Protein AF-A0A8T2ICC5-F1 (afdb_monomer)

Nearest PDB structures (foldseek):
  4bkw-assembly1_A  TM=9.676E-01  e=6.292E-26  Homo sapiens
  5j7k-assembly1_A  TM=2.942E-01  e=1.213E+00  synthetic construct
  3ga8-assembly1_A  TM=2.593E-01  e=1.864E+00  Escherichia coli K-12
  8yka-assembly1_2  TM=2.253E-01  e=2.240E+00  Homo sapiens
  3wpa-assembly1_A  TM=2.318E-01  e=5.979E+00  Acinetobacter sp. Tol 5

Radius of gyration: 25.43 Å; Cα contacts (8 Å, |Δi|>4): 322; chains: 1; bounding box: 67×32×71 Å

Solvent-accessible surface area (backbone atoms only — not comparable to full-atom values): 13786 Å² total; per-residue (Å²): 110,69,72,58,59,76,72,38,58,92,56,38,51,70,47,78,49,69,88,53,85,88,35,54,23,35,44,36,64,44,73,46,99,87,71,50,76,43,64,47,71,53,55,85,75,81,60,88,82,85,38,70,32,45,49,28,43,35,42,32,26,77,40,54,78,89,70,54,43,55,20,45,77,45,80,53,57,26,22,41,38,35,34,26,28,51,70,55,39,52,52,48,54,49,28,56,76,69,76,43,64,45,80,45,62,29,43,52,73,87,59,91,62,90,69,48,73,49,79,48,71,86,71,81,79,86,57,90,42,52,74,93,38,58,41,70,76,77,61,48,74,36,53,52,45,53,67,51,78,39,88,84,43,71,72,48,78,30,84,94,37,76,50,70,55,51,65,49,73,55,80,81,57,100,84,61,86,76,76,90,67,58,71,66,57,55,52,52,51,52,52,52,52,53,50,52,54,50,61,70,41,37,90,42,42,50,60,37,49,75,73,65,56,76,67,82,65,85,88,83,85,87,73,86,79,127

Structure (mmCIF, N/CA/C/O backbone):
data_AF-A0A8T2ICC5-F1
#
_entry.id   AF-A0A8T2ICC5-F1
#
loop_
_atom_site.group_PDB
_atom_site.id
_atom_site.type_symbol
_atom_site.label_atom_id
_atom_site.label_alt_id
_atom_site.label_comp_id
_atom_site.label_asym_id
_atom_site.label_entity_id
_atom_site.label_seq_id
_atom_site.pdbx_PDB_ins_code
_atom_site.Cartn_x
_atom_site.Cartn_y
_atom_site.Cartn_z
_atom_site.occupancy
_atom_site.B_iso_or_equiv
_atom_site.auth_seq_id
_atom_site.auth_comp_id
_atom_site.auth_asym_id
_atom_site.auth_atom_id
_atom_site.pdbx_PDB_model_num
ATOM 1 N N . MET A 1 1 ? 4.195 2.790 8.924 1.00 87.38 1 MET A N 1
ATOM 2 C CA . MET A 1 1 ? 3.501 3.104 10.195 1.00 87.38 1 MET A CA 1
ATOM 3 C C . MET A 1 1 ? 4.130 4.263 10.986 1.00 87.38 1 MET A C 1
ATOM 5 O O . MET A 1 1 ? 3.456 5.262 11.201 1.00 87.38 1 MET A O 1
ATOM 9 N N . MET A 1 2 ? 5.417 4.211 11.357 1.00 90.62 2 MET A N 1
ATOM 10 C CA . MET A 1 2 ? 6.070 5.221 12.226 1.00 90.62 2 MET A CA 1
ATOM 11 C C . MET A 1 2 ? 5.907 6.686 11.781 1.00 90.62 2 MET A C 1
ATOM 13 O O . MET A 1 2 ? 5.619 7.563 12.592 1.00 90.62 2 MET A O 1
ATOM 17 N N . LYS A 1 3 ? 6.011 6.967 10.475 1.00 89.88 3 LYS A N 1
ATOM 18 C CA . LYS A 1 3 ? 5.777 8.316 9.928 1.00 89.88 3 LYS A CA 1
ATOM 19 C C . LYS A 1 3 ? 4.363 8.836 10.213 1.00 89.88 3 LYS A C 1
ATOM 21 O O . LYS A 1 3 ? 4.204 10.024 10.471 1.00 89.88 3 LYS A O 1
ATOM 26 N N . ALA A 1 4 ? 3.352 7.966 10.156 1.00 88.62 4 ALA A N 1
ATOM 27 C CA . ALA A 1 4 ? 1.973 8.330 10.466 1.00 88.62 4 ALA A CA 1
ATOM 28 C C . ALA A 1 4 ? 1.815 8.617 11.965 1.00 88.62 4 ALA A C 1
ATOM 30 O O . ALA A 1 4 ? 1.253 9.647 12.328 1.00 88.62 4 ALA A O 1
ATOM 31 N N . MET A 1 5 ? 2.407 7.787 12.833 1.00 91.19 5 MET A N 1
ATOM 32 C CA . MET A 1 5 ? 2.391 8.015 14.283 1.00 91.19 5 MET A CA 1
ATOM 33 C C . MET A 1 5 ? 3.014 9.351 14.684 1.00 91.19 5 MET A C 1
ATOM 35 O O . MET A 1 5 ? 2.438 10.059 15.507 1.00 91.19 5 MET A O 1
ATOM 39 N N . ASN A 1 6 ? 4.153 9.707 14.084 1.00 90.25 6 ASN A N 1
ATOM 40 C CA . ASN A 1 6 ? 4.873 10.948 14.384 1.00 90.25 6 ASN A CA 1
ATOM 41 C C . ASN A 1 6 ? 4.145 12.205 13.883 1.00 90.25 6 ASN A C 1
ATOM 43 O O . ASN A 1 6 ? 4.442 13.303 14.338 1.00 90.25 6 ASN A O 1
ATOM 47 N N . LYS A 1 7 ? 3.214 12.056 12.933 1.00 90.81 7 LYS A N 1
ATOM 48 C CA . LYS A 1 7 ? 2.369 13.147 12.424 1.00 90.81 7 LYS A CA 1
ATOM 49 C C . LYS A 1 7 ? 0.989 13.210 13.080 1.00 90.81 7 LYS A C 1
ATOM 51 O O . LYS A 1 7 ? 0.250 14.155 12.825 1.00 90.81 7 LYS A O 1
ATOM 56 N N . SER A 1 8 ? 0.628 12.199 13.863 1.00 89.06 8 SER A N 1
ATOM 57 C CA . SER A 1 8 ? -0.675 12.112 14.519 1.00 89.06 8 SER A CA 1
ATOM 58 C C . SER A 1 8 ? -0.646 12.811 15.876 1.00 89.06 8 SER A C 1
ATOM 60 O O . SER A 1 8 ? 0.406 12.900 16.510 1.00 89.06 8 SER A O 1
ATOM 62 N N . ASN A 1 9 ? -1.811 13.265 16.341 1.00 92.12 9 ASN A N 1
ATOM 63 C CA . ASN A 1 9 ? -1.986 13.720 17.719 1.00 92.12 9 ASN A CA 1
ATOM 64 C C . ASN A 1 9 ? -1.678 12.567 18.703 1.00 92.12 9 ASN A C 1
ATOM 66 O O . ASN A 1 9 ? -1.815 11.391 18.365 1.00 92.12 9 ASN A O 1
ATOM 70 N N . GLU A 1 10 ? -1.255 12.883 19.924 1.00 91.12 10 GLU A N 1
ATOM 71 C CA . GLU A 1 10 ? -0.954 11.870 20.943 1.00 91.12 10 GLU A CA 1
ATOM 72 C C . GLU A 1 10 ? -2.200 11.078 21.370 1.00 91.12 10 GLU A C 1
ATOM 74 O O . GLU A 1 10 ? -2.135 9.862 21.532 1.00 91.12 10 GLU A O 1
ATOM 79 N N . HIS A 1 11 ? -3.357 11.740 21.435 1.00 93.50 11 HIS A N 1
ATOM 80 C CA . HIS A 1 11 ? -4.629 11.148 21.851 1.00 93.50 11 HIS A CA 1
ATOM 81 C C . HIS A 1 11 ? -5.461 10.586 20.691 1.00 93.50 11 HIS A C 1
ATOM 83 O O . HIS A 1 11 ? -6.536 10.034 20.929 1.00 93.50 11 HIS A O 1
ATOM 89 N N . VAL A 1 12 ? -5.016 10.738 19.440 1.00 95.94 12 VAL A N 1
ATOM 90 C CA . VAL A 1 12 ? -5.742 10.247 18.260 1.00 95.94 12 VAL A CA 1
ATOM 91 C C . VAL A 1 12 ? -4.774 9.605 17.279 1.00 95.94 12 VAL A C 1
ATOM 93 O O . VAL A 1 12 ? -3.873 10.264 16.765 1.00 95.94 12 VAL A O 1
ATOM 96 N N . LEU A 1 13 ? -5.005 8.335 16.960 1.00 96.56 13 LEU A N 1
ATOM 97 C CA . LEU A 1 13 ? -4.291 7.617 15.909 1.00 96.56 13 LEU A CA 1
ATOM 98 C C . LEU A 1 13 ? -5.294 7.184 14.843 1.00 96.56 13 LEU A C 1
ATOM 100 O O . LEU A 1 13 ? -6.158 6.356 15.112 1.00 96.56 13 LEU A O 1
ATOM 104 N N . ALA A 1 14 ? -5.172 7.734 13.640 1.00 96.25 14 ALA A N 1
ATOM 105 C CA . ALA A 1 14 ? -6.083 7.451 12.539 1.00 96.25 14 ALA A CA 1
ATOM 106 C C . ALA A 1 14 ? -5.321 7.090 11.262 1.00 96.25 14 ALA A C 1
ATOM 108 O O . ALA A 1 14 ? -4.196 7.552 11.044 1.00 96.25 14 ALA A O 1
ATOM 109 N N . GLY A 1 15 ? -5.949 6.285 10.410 1.00 96.19 15 GLY A N 1
ATOM 110 C CA . GLY A 1 15 ? -5.389 5.891 9.124 1.00 96.19 15 GLY A CA 1
ATOM 111 C C . GLY A 1 15 ? -6.454 5.395 8.156 1.00 96.19 15 GLY A C 1
ATOM 112 O O . GLY A 1 15 ? -7.438 4.780 8.563 1.00 96.19 15 GLY A O 1
ATOM 113 N N . GLY A 1 16 ? -6.235 5.658 6.868 1.00 97.06 16 GLY A N 1
ATOM 114 C CA . GLY A 1 16 ? -6.972 4.988 5.799 1.00 97.06 16 GLY A CA 1
ATOM 115 C C . GLY A 1 16 ? -6.511 3.537 5.663 1.00 97.06 16 GLY A C 1
ATOM 116 O O . GLY A 1 16 ? -5.331 3.237 5.862 1.00 97.06 16 GLY A O 1
ATOM 117 N N . ALA A 1 17 ? -7.442 2.652 5.334 1.00 96.31 17 ALA A N 1
ATOM 118 C CA . ALA A 1 17 ? -7.195 1.242 5.085 1.00 96.31 17 ALA A CA 1
ATOM 119 C C . ALA A 1 17 ? -7.162 0.952 3.576 1.00 96.31 17 ALA A C 1
ATOM 121 O O . ALA A 1 17 ? -7.772 1.652 2.767 1.00 96.31 17 ALA A O 1
ATOM 122 N N . CYS A 1 18 ? -6.440 -0.101 3.198 1.00 94.50 18 CYS A N 1
ATOM 123 C CA . CYS A 1 18 ? -6.474 -0.638 1.841 1.00 94.50 18 CYS A CA 1
ATOM 124 C C . CYS A 1 18 ? -7.681 -1.570 1.657 1.00 94.50 18 CYS A C 1
ATOM 126 O O . CYS A 1 18 ? -8.248 -2.083 2.624 1.00 94.50 18 CYS A O 1
ATOM 128 N N . PHE A 1 19 ? -8.036 -1.858 0.403 1.00 93.25 19 PHE A N 1
ATOM 129 C CA . PHE A 1 19 ? -9.049 -2.866 0.102 1.00 93.25 19 PHE A CA 1
ATOM 130 C C . PHE A 1 19 ? -8.623 -4.251 0.616 1.00 93.25 19 PHE A C 1
ATOM 132 O O . PHE A 1 19 ? -7.630 -4.823 0.165 1.00 93.25 19 PHE A O 1
ATOM 139 N N . ASN A 1 20 ? -9.397 -4.805 1.550 1.00 92.88 20 ASN A N 1
ATOM 140 C CA . ASN A 1 20 ? -9.168 -6.151 2.067 1.00 92.88 20 ASN A CA 1
ATOM 141 C C . ASN A 1 20 ? -9.734 -7.227 1.122 1.00 92.88 20 ASN A C 1
ATOM 143 O O . ASN A 1 20 ? -10.911 -7.564 1.201 1.00 92.88 20 ASN A O 1
ATOM 147 N N . HIS A 1 21 ? -8.887 -7.795 0.265 1.00 89.62 21 HIS A N 1
ATOM 148 C CA . HIS A 1 21 ? -9.268 -8.854 -0.678 1.00 89.62 21 HIS A CA 1
ATOM 149 C C . HIS A 1 21 ? -9.682 -10.182 -0.016 1.00 89.62 21 HIS A C 1
ATOM 151 O O . HIS A 1 21 ? -10.292 -11.018 -0.677 1.00 89.62 21 HIS A O 1
ATOM 157 N N . MET A 1 22 ? -9.371 -10.378 1.270 1.00 90.44 22 MET A N 1
ATOM 158 C CA . MET A 1 22 ? -9.752 -11.570 2.037 1.00 90.44 22 MET A CA 1
ATOM 159 C C . MET A 1 22 ? -11.129 -11.436 2.707 1.00 90.44 22 MET A C 1
ATOM 161 O O . MET A 1 22 ? -11.634 -12.411 3.262 1.00 90.44 22 MET A O 1
ATOM 165 N N . ALA A 1 23 ? -11.735 -10.244 2.686 1.00 93.44 23 ALA A N 1
ATOM 166 C CA . ALA A 1 23 ? -13.059 -10.006 3.250 1.00 93.44 23 ALA A CA 1
ATOM 167 C C . ALA A 1 23 ? -14.173 -10.435 2.276 1.00 93.44 23 ALA A C 1
ATOM 169 O O . ALA A 1 23 ? -14.077 -10.232 1.067 1.00 93.44 23 ALA A O 1
ATOM 170 N N . ASP A 1 24 ? -15.264 -10.996 2.804 1.00 93.56 24 ASP A N 1
ATOM 171 C CA . ASP A 1 24 ? -16.451 -11.380 2.016 1.00 93.56 24 ASP A CA 1
ATOM 172 C C . ASP A 1 24 ? -17.438 -10.218 1.796 1.00 93.56 24 ASP A C 1
ATOM 174 O O . ASP A 1 24 ? -18.408 -10.330 1.028 1.00 93.56 24 ASP A O 1
ATOM 178 N N . SER A 1 25 ? -17.196 -9.106 2.486 1.00 95.00 25 SER A N 1
ATOM 179 C CA . SER A 1 25 ? -17.992 -7.889 2.441 1.00 95.00 25 SER A CA 1
ATOM 180 C C . SER A 1 25 ? -17.164 -6.659 2.812 1.00 95.00 25 SER A C 1
ATOM 182 O O . SER A 1 25 ? -16.134 -6.776 3.470 1.00 95.00 25 SER A O 1
ATOM 184 N N . HIS A 1 26 ? -17.639 -5.470 2.440 1.00 96.44 26 HIS A N 1
ATOM 185 C CA . HIS A 1 26 ? -17.047 -4.188 2.850 1.00 96.44 26 HIS A CA 1
ATOM 186 C C . HIS A 1 26 ? -18.125 -3.204 3.281 1.00 96.44 26 HIS A C 1
ATOM 188 O O . HIS A 1 26 ? -19.226 -3.203 2.720 1.00 96.44 26 HIS A O 1
ATOM 194 N N . LEU A 1 27 ? -17.792 -2.369 4.267 1.00 96.75 27 LEU A N 1
ATOM 195 C CA . LEU A 1 27 ? -18.572 -1.188 4.617 1.00 96.75 27 LEU A CA 1
ATOM 196 C C . LEU A 1 27 ? -18.546 -0.181 3.461 1.00 96.75 27 LEU A C 1
ATOM 198 O O . LEU A 1 27 ? -17.552 -0.053 2.750 1.00 96.75 27 LEU A O 1
ATOM 202 N N . VAL A 1 28 ? -19.659 0.522 3.278 1.00 96.19 28 VAL A N 1
ATOM 203 C CA . VAL A 1 28 ? -19.835 1.559 2.261 1.00 96.19 28 VAL A CA 1
ATOM 204 C C . VAL A 1 28 ? -20.563 2.735 2.893 1.00 96.19 28 VAL A C 1
ATOM 206 O O . VAL A 1 28 ? -21.606 2.553 3.520 1.00 96.19 28 VAL A O 1
ATOM 209 N N . CYS A 1 29 ? -20.038 3.940 2.699 1.00 96.69 29 CYS A N 1
ATOM 210 C CA . CYS A 1 29 ? -20.710 5.173 3.074 1.00 96.69 29 CYS A CA 1
ATOM 211 C C . CYS A 1 29 ? -21.553 5.658 1.888 1.00 96.69 29 CYS A C 1
ATOM 213 O O . CYS A 1 29 ? -21.029 5.879 0.797 1.00 96.69 29 CYS A O 1
ATOM 215 N N . VAL A 1 30 ? -22.867 5.784 2.081 1.00 96.44 30 VAL A N 1
ATOM 216 C CA . VAL A 1 30 ? -23.800 6.246 1.047 1.00 96.44 30 VAL A CA 1
ATOM 217 C C . VAL A 1 30 ? -24.340 7.607 1.449 1.00 96.44 30 VAL A C 1
ATOM 219 O O . VAL A 1 30 ? -24.905 7.752 2.531 1.00 96.44 30 VAL A O 1
ATOM 222 N N . GLN A 1 31 ? -24.184 8.588 0.565 1.00 96.50 31 GLN A N 1
ATOM 223 C CA . GLN A 1 31 ? -24.848 9.876 0.697 1.00 96.50 31 GLN A CA 1
ATOM 224 C C . GLN A 1 31 ? -26.270 9.773 0.138 1.00 96.50 31 GLN A C 1
ATOM 226 O O . GLN A 1 31 ? -26.463 9.343 -0.999 1.00 96.50 31 GLN A O 1
ATOM 231 N N . ASN A 1 32 ? -27.253 10.147 0.947 1.00 94.81 32 ASN A N 1
ATOM 232 C CA . ASN A 1 32 ? -28.660 10.204 0.569 1.00 94.81 32 ASN A CA 1
ATOM 233 C C . ASN A 1 32 ? -28.982 11.522 -0.157 1.00 94.81 32 ASN A C 1
ATOM 235 O O . ASN A 1 32 ? -28.216 12.485 -0.096 1.00 94.81 32 ASN A O 1
ATOM 239 N N . ASP A 1 33 ? -30.155 11.592 -0.794 1.00 96.31 33 ASP A N 1
ATOM 240 C CA . ASP A 1 33 ? -30.616 12.782 -1.532 1.00 96.31 33 ASP A CA 1
ATOM 241 C C . ASP A 1 33 ? -30.746 14.041 -0.650 1.00 96.31 33 ASP A C 1
ATOM 243 O O . ASP A 1 33 ? -30.676 15.164 -1.146 1.00 96.31 33 ASP A O 1
ATOM 247 N N . ASP A 1 34 ? -30.919 13.867 0.664 1.00 95.81 34 ASP A N 1
ATOM 248 C CA . ASP A 1 34 ? -30.975 14.945 1.659 1.00 95.81 34 ASP A CA 1
ATOM 249 C C . ASP A 1 34 ? -29.584 15.434 2.115 1.00 95.81 34 ASP A C 1
ATOM 251 O O . ASP A 1 34 ? -29.482 16.342 2.940 1.00 95.81 34 ASP A O 1
ATOM 255 N N . GLY A 1 35 ? -28.510 14.849 1.574 1.00 95.19 35 GLY A N 1
ATOM 256 C CA . GLY 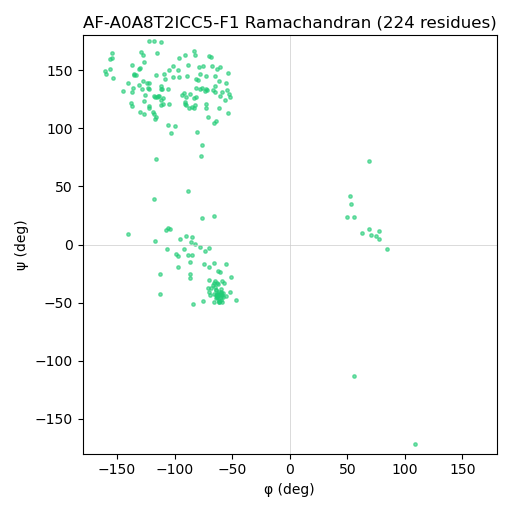A 1 35 ? -27.121 15.174 1.887 1.00 95.19 35 GLY A CA 1
ATOM 257 C C . GLY A 1 35 ? -26.562 14.471 3.126 1.00 95.19 35 GLY A C 1
ATOM 258 O O . GLY A 1 35 ? -25.367 14.618 3.391 1.00 95.19 35 GLY A O 1
ATOM 259 N N . ASN A 1 36 ? -27.377 13.698 3.855 1.00 96.25 36 ASN A N 1
ATOM 260 C CA . ASN A 1 36 ? -26.935 12.921 5.013 1.00 96.25 36 ASN A CA 1
ATOM 261 C C . ASN A 1 36 ? -26.232 11.626 4.587 1.00 96.25 36 ASN A C 1
ATOM 263 O O . ASN A 1 36 ? -26.531 11.052 3.539 1.00 96.25 36 ASN A O 1
ATOM 267 N N . TYR A 1 37 ? -25.325 11.136 5.431 1.00 95.44 37 TYR A N 1
ATOM 268 C CA . TYR A 1 37 ? -24.583 9.898 5.193 1.00 95.44 37 TYR A CA 1
ATOM 269 C C . TYR A 1 37 ? -25.151 8.734 6.003 1.00 95.44 37 TYR A C 1
ATOM 271 O O . TYR A 1 37 ? -25.570 8.897 7.150 1.00 95.44 37 TYR A O 1
ATOM 279 N N . GLN A 1 38 ? -25.129 7.542 5.412 1.00 94.38 38 GLN A N 1
ATOM 280 C CA . GLN A 1 38 ? -25.500 6.297 6.074 1.00 94.38 38 GLN A CA 1
ATOM 281 C C . GLN A 1 38 ? -24.508 5.176 5.763 1.00 94.38 38 GLN A C 1
ATOM 283 O O . GLN A 1 38 ? -23.977 5.071 4.655 1.00 94.38 38 GLN A O 1
ATOM 288 N N . THR A 1 39 ? -24.305 4.297 6.739 1.00 95.31 39 THR A N 1
ATOM 289 C CA . THR A 1 39 ? -23.499 3.087 6.577 1.00 95.31 39 THR A CA 1
ATOM 290 C C . THR A 1 39 ? -24.317 1.981 5.920 1.00 95.31 39 THR A C 1
ATOM 292 O O . THR A 1 39 ? -25.372 1.585 6.416 1.00 95.31 39 THR A O 1
ATOM 295 N N . GLN A 1 40 ? -23.790 1.417 4.841 1.00 92.56 40 GLN A N 1
ATOM 296 C CA . GLN A 1 40 ? -24.245 0.168 4.239 1.00 92.56 40 GLN A CA 1
ATOM 297 C C . GLN A 1 40 ? -23.090 -0.837 4.181 1.00 92.56 40 GLN A C 1
ATOM 299 O O . GLN A 1 40 ? -21.953 -0.526 4.525 1.00 92.56 40 GLN A O 1
ATOM 304 N N . ALA A 1 41 ? -23.373 -2.066 3.749 1.00 89.00 41 ALA A N 1
ATOM 305 C CA . ALA A 1 41 ? -22.327 -3.036 3.451 1.00 89.00 41 ALA A CA 1
ATOM 306 C C . ALA A 1 41 ? -22.704 -3.923 2.266 1.00 89.00 41 ALA A C 1
ATOM 308 O O . ALA A 1 41 ? -23.797 -4.499 2.218 1.00 89.00 41 ALA A O 1
ATOM 309 N N . ILE A 1 42 ? -21.765 -4.060 1.336 1.00 85.56 42 ILE A N 1
ATOM 310 C CA . ILE A 1 42 ? -21.890 -4.892 0.139 1.00 85.56 42 ILE A CA 1
ATOM 311 C C . ILE A 1 42 ? -21.243 -6.254 0.391 1.00 85.56 42 ILE A C 1
ATOM 313 O O . ILE A 1 42 ? -20.245 -6.337 1.098 1.00 85.56 42 ILE A O 1
ATOM 317 N N . SER A 1 43 ? -21.813 -7.330 -0.156 1.00 83.88 43 SER A N 1
ATOM 318 C CA . SER A 1 43 ? -21.267 -8.690 -0.035 1.00 83.88 43 SER A CA 1
ATOM 319 C C . SER A 1 43 ? -21.196 -9.359 -1.399 1.00 83.88 43 SER A C 1
ATOM 321 O O . SER A 1 43 ? -22.144 -9.278 -2.181 1.00 83.88 43 SER A O 1
ATOM 323 N N . ILE A 1 44 ? -20.087 -10.054 -1.658 1.00 71.31 44 ILE A N 1
ATOM 324 C CA . ILE A 1 44 ? -19.804 -10.704 -2.945 1.00 71.31 44 ILE A CA 1
ATOM 325 C C . ILE A 1 44 ? -20.729 -11.914 -3.180 1.00 71.31 44 ILE A C 1
ATOM 327 O O . ILE A 1 44 ? -21.102 -12.196 -4.315 1.00 71.31 44 ILE A O 1
ATOM 331 N N . HIS A 1 45 ? -21.161 -12.603 -2.114 1.00 73.19 45 HIS A N 1
ATOM 332 C CA . HIS A 1 45 ? -21.844 -13.903 -2.220 1.00 73.19 45 HIS A CA 1
ATOM 333 C C . HIS A 1 45 ? -23.295 -13.918 -1.713 1.0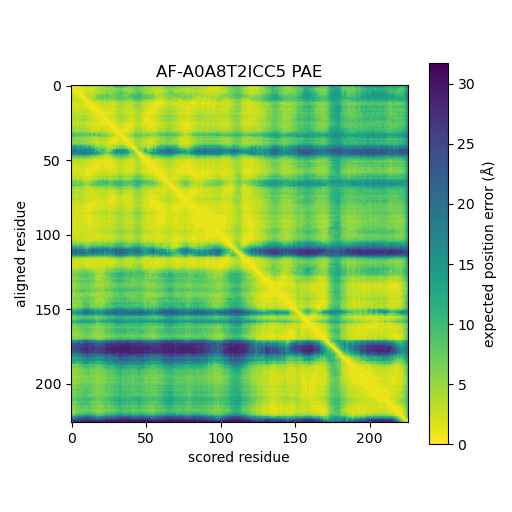0 73.19 45 HIS A C 1
ATOM 335 O O . HIS A 1 45 ? -23.916 -14.979 -1.701 1.00 73.19 45 HIS A O 1
ATOM 341 N N . LYS A 1 46 ? -23.849 -12.773 -1.274 1.00 71.31 46 LYS A N 1
ATOM 342 C CA . LYS A 1 46 ? -25.168 -12.683 -0.596 1.00 71.31 46 LYS A CA 1
ATOM 343 C C . LYS A 1 46 ? -25.339 -13.684 0.568 1.00 71.31 46 LYS A C 1
ATOM 345 O O . LYS A 1 46 ? -26.460 -14.047 0.916 1.00 71.31 46 LYS A O 1
ATOM 350 N N . GLN A 1 47 ? -24.233 -14.133 1.155 1.00 77.56 47 GLN A N 1
ATOM 351 C CA . GLN A 1 47 ? -24.195 -15.009 2.325 1.00 77.56 47 GLN A CA 1
ATOM 352 C C . GLN A 1 47 ? -24.143 -14.164 3.608 1.00 77.56 47 GLN A C 1
ATOM 354 O O . GLN A 1 47 ? -23.805 -12.977 3.536 1.00 77.56 47 GLN A O 1
ATOM 359 N N . PRO A 1 48 ? -24.454 -14.742 4.785 1.00 86.69 48 PRO A N 1
ATOM 360 C CA . PRO A 1 48 ? -24.183 -14.092 6.062 1.00 86.69 48 PRO A CA 1
ATOM 361 C C . PRO A 1 48 ? -22.719 -13.643 6.135 1.00 86.69 48 PRO A C 1
ATOM 363 O O . PRO A 1 48 ? -21.809 -14.433 5.880 1.00 86.69 48 PRO A O 1
ATOM 366 N N . ARG A 1 49 ? -22.508 -12.360 6.442 1.00 89.25 49 ARG A N 1
ATOM 367 C CA . ARG A 1 49 ? -21.179 -11.738 6.470 1.00 89.25 49 ARG A CA 1
ATOM 368 C C . ARG A 1 49 ? -20.354 -12.345 7.598 1.00 89.25 49 ARG A C 1
ATOM 370 O O . ARG A 1 49 ? -20.850 -12.443 8.720 1.00 89.25 49 ARG A O 1
ATOM 377 N N . LYS A 1 50 ? -19.109 -12.722 7.309 1.00 92.62 50 LYS A N 1
ATOM 378 C CA . LYS A 1 50 ? -18.180 -13.260 8.314 1.00 92.62 50 LYS A CA 1
ATOM 379 C C . LYS A 1 50 ? -17.014 -12.309 8.559 1.00 92.62 50 LYS A C 1
ATOM 381 O O . LYS A 1 50 ? -16.627 -12.103 9.703 1.00 92.62 50 LYS A O 1
ATOM 386 N N . VAL A 1 51 ? -16.469 -11.733 7.494 1.00 94.50 51 VAL A N 1
ATOM 387 C CA . VAL A 1 51 ? -15.364 -10.780 7.511 1.00 94.50 51 VAL A CA 1
ATOM 388 C C . VAL A 1 51 ? -15.770 -9.577 6.676 1.00 94.50 51 VAL A C 1
ATOM 390 O O . VAL A 1 51 ? -15.926 -9.676 5.458 1.00 94.50 51 VAL A O 1
ATOM 393 N N . THR A 1 52 ? -15.920 -8.434 7.341 1.00 95.56 52 THR A N 1
ATOM 394 C CA . THR A 1 52 ? -16.283 -7.171 6.699 1.00 95.56 52 THR A CA 1
ATOM 395 C C . THR A 1 52 ? -15.107 -6.199 6.761 1.00 95.56 52 THR A C 1
ATOM 397 O O . THR A 1 52 ? -14.638 -5.856 7.842 1.00 95.56 52 THR A O 1
ATOM 400 N N . GLY A 1 53 ? -14.614 -5.766 5.601 1.00 96.94 53 GLY A N 1
ATOM 401 C CA . GLY A 1 53 ? -13.585 -4.735 5.493 1.00 96.94 53 GLY A CA 1
ATOM 402 C C . GLY A 1 53 ? -14.136 -3.332 5.761 1.00 96.94 53 GLY A C 1
ATOM 403 O O . GLY A 1 53 ? -15.313 -3.062 5.524 1.00 96.94 53 GLY A O 1
ATOM 404 N N . ALA A 1 54 ? -13.266 -2.435 6.216 1.00 97.81 54 ALA A N 1
ATOM 405 C CA . ALA A 1 54 ? -13.560 -1.026 6.478 1.00 97.81 54 ALA A CA 1
ATOM 406 C C . ALA A 1 54 ? -12.557 -0.126 5.738 1.00 97.81 54 ALA A C 1
ATOM 408 O O . ALA A 1 54 ? -11.450 -0.568 5.423 1.00 97.81 54 ALA A O 1
ATOM 409 N N . SER A 1 55 ? -12.935 1.124 5.476 1.00 98.00 55 SER A N 1
ATOM 410 C CA . SER A 1 55 ? -12.151 2.101 4.707 1.00 98.00 55 SER A CA 1
ATOM 411 C C . SER A 1 55 ? -11.145 2.877 5.554 1.00 98.00 55 SER A C 1
ATOM 413 O O . SER A 1 55 ? -10.138 3.361 5.037 1.00 98.00 55 SER A O 1
ATOM 415 N N . PHE A 1 56 ? -11.388 3.015 6.856 1.00 98.06 56 PHE A N 1
ATOM 416 C CA . PHE A 1 56 ? -10.478 3.694 7.775 1.00 98.06 56 PHE A CA 1
ATOM 417 C C . PHE A 1 56 ? -10.640 3.188 9.207 1.00 98.06 56 PHE A C 1
ATOM 419 O O . PHE A 1 56 ? -11.636 2.552 9.558 1.00 98.06 56 PHE A O 1
ATOM 426 N N . PHE A 1 57 ? -9.661 3.506 10.049 1.00 97.69 57 PHE A N 1
ATOM 427 C CA . PHE A 1 57 ? -9.740 3.287 11.488 1.00 97.69 57 PHE A CA 1
ATOM 428 C C . PHE A 1 57 ? -9.345 4.546 12.264 1.00 97.69 57 PHE A C 1
ATOM 430 O O . PHE A 1 57 ? -8.523 5.347 11.808 1.00 97.69 57 PHE A O 1
ATOM 437 N N . VAL A 1 58 ? -9.908 4.695 13.463 1.00 97.88 58 VAL A N 1
ATOM 438 C CA . VAL A 1 58 ? -9.569 5.751 14.422 1.00 97.88 58 VAL A CA 1
ATOM 439 C C . VAL A 1 58 ? -9.483 5.154 15.821 1.00 97.88 58 VAL A C 1
ATOM 441 O O . VAL A 1 58 ? -10.481 4.691 16.359 1.00 97.88 58 VAL A O 1
ATOM 444 N N . PHE A 1 59 ? -8.318 5.234 16.454 1.00 98.00 59 PHE A N 1
ATOM 445 C CA . PHE A 1 59 ? -8.176 5.057 17.895 1.00 98.00 59 PHE A CA 1
ATOM 446 C C . PHE A 1 59 ? -8.238 6.423 18.581 1.00 98.00 59 PHE A C 1
ATOM 448 O O . PHE A 1 59 ? -7.498 7.340 18.218 1.00 98.00 59 PHE A O 1
ATOM 455 N N . SER A 1 60 ? -9.097 6.558 19.589 1.00 97.50 60 SER A N 1
ATOM 456 C CA . SER A 1 60 ? -9.283 7.785 20.368 1.00 97.50 60 SER A CA 1
ATOM 457 C C . SER A 1 60 ? -9.026 7.522 21.850 1.00 97.50 60 SER A C 1
ATOM 459 O O . SER A 1 60 ? -9.761 6.767 22.477 1.00 97.50 60 SER A O 1
ATOM 461 N N . GLY A 1 61 ? -8.020 8.181 22.427 1.00 97.06 61 GLY A N 1
ATOM 462 C CA . GLY A 1 61 ? -7.643 8.107 23.846 1.00 97.06 61 GLY A CA 1
ATOM 463 C C . GLY A 1 61 ? -8.563 8.893 24.793 1.00 97.06 61 GLY A C 1
ATOM 464 O O . GLY A 1 61 ? -8.125 9.326 25.855 1.00 97.06 61 GLY A O 1
ATOM 465 N N . ALA A 1 62 ? -9.810 9.160 24.391 1.00 95.56 62 ALA A N 1
ATOM 466 C CA . ALA A 1 62 ? -10.744 10.033 25.106 1.00 95.56 62 ALA A CA 1
ATOM 467 C C . ALA A 1 62 ? -11.700 9.284 26.056 1.00 95.56 62 ALA A C 1
ATOM 469 O O . ALA A 1 62 ? -12.612 9.898 26.624 1.00 95.56 62 ALA A O 1
ATOM 470 N N . LEU A 1 63 ? -11.541 7.966 26.228 1.00 95.62 63 LEU A N 1
ATOM 471 C CA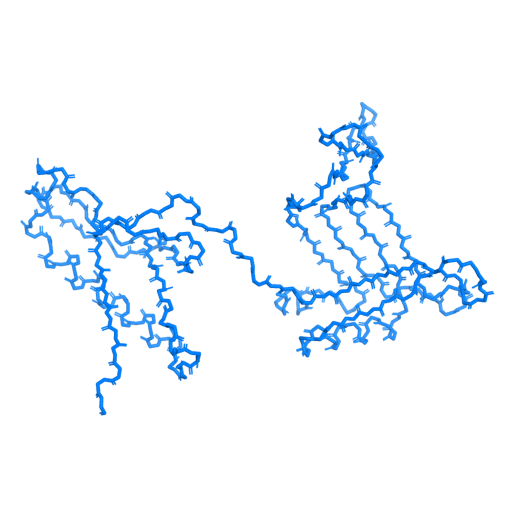 . LEU A 1 63 ? -12.405 7.200 27.120 1.00 95.62 63 LEU A CA 1
ATOM 472 C C . LEU A 1 63 ? -12.077 7.521 28.581 1.00 95.62 63 LEU A C 1
ATOM 474 O O . LEU A 1 63 ? -10.964 7.302 29.059 1.00 95.62 63 LEU A O 1
ATOM 478 N N . LYS A 1 64 ? -13.077 8.017 29.312 1.00 92.94 64 LYS A N 1
ATOM 479 C CA . LYS A 1 64 ? -12.962 8.269 30.751 1.00 92.94 64 LYS A CA 1
ATOM 480 C C . LYS A 1 64 ? -13.049 6.952 31.518 1.00 92.94 64 LYS A C 1
ATOM 482 O O . LYS A 1 64 ? -13.970 6.170 31.284 1.00 92.94 64 LYS A O 1
ATOM 487 N N . THR A 1 65 ? -12.168 6.753 32.494 1.00 86.38 65 THR A N 1
ATOM 488 C CA . THR A 1 65 ? -12.180 5.583 33.395 1.00 86.38 65 THR A CA 1
ATOM 489 C C . THR A 1 65 ? -13.494 5.455 34.171 1.00 86.38 65 THR A C 1
ATOM 491 O O . THR A 1 65 ? -13.981 4.355 34.398 1.00 86.38 65 THR A O 1
ATOM 494 N N . SER A 1 66 ? -14.147 6.578 34.478 1.00 89.00 66 SER A N 1
ATOM 495 C CA . SER A 1 66 ? -15.470 6.615 35.114 1.00 89.00 66 SER A CA 1
ATOM 496 C C . SER A 1 66 ? -16.629 6.161 34.219 1.00 89.00 66 SER A C 1
ATOM 498 O O . SER A 1 66 ? -17.769 6.126 34.673 1.00 89.00 66 SER A O 1
ATOM 500 N N . SER A 1 67 ? -16.380 5.834 32.946 1.00 87.50 67 SER A N 1
ATOM 501 C CA . SER A 1 67 ? -17.433 5.402 32.021 1.00 87.50 67 SER A CA 1
ATOM 502 C C . SER A 1 67 ? -17.936 3.978 32.277 1.00 87.50 67 SER A C 1
ATOM 504 O O . SER A 1 67 ? -18.997 3.627 31.765 1.00 87.50 67 SER A O 1
ATOM 506 N N . GLY A 1 68 ? -17.188 3.165 33.034 1.00 88.19 68 GLY A N 1
ATOM 507 C CA . GLY A 1 68 ? -17.484 1.744 33.253 1.00 88.19 68 GLY A CA 1
ATOM 508 C C . GLY A 1 68 ? -17.163 0.840 32.055 1.00 88.19 68 GLY A C 1
ATOM 509 O O . GLY A 1 68 ? -17.507 -0.341 32.071 1.00 88.19 68 GLY A O 1
ATOM 510 N N . TYR A 1 69 ? -16.518 1.378 31.013 1.00 90.19 69 TYR A N 1
ATOM 511 C CA . TYR A 1 69 ? -16.071 0.631 29.835 1.00 90.19 69 TYR A CA 1
ATOM 512 C C . TYR A 1 69 ? -14.551 0.475 29.829 1.00 90.19 69 TYR A C 1
ATOM 514 O O . TYR A 1 69 ? -13.835 1.415 30.170 1.00 90.19 69 TYR A O 1
ATOM 522 N N . LEU A 1 70 ? -14.081 -0.689 29.378 1.00 91.62 70 LEU A N 1
ATOM 523 C CA . LEU A 1 70 ? -12.667 -0.957 29.101 1.00 91.62 70 LEU A CA 1
ATOM 524 C C . LEU A 1 70 ? -12.242 -0.281 27.790 1.00 91.62 70 LEU A C 1
ATOM 526 O O . LEU A 1 70 ? -11.260 0.456 27.738 1.00 91.62 70 LEU A O 1
ATOM 530 N N . ALA A 1 71 ? -13.044 -0.483 26.746 1.00 94.88 71 ALA A N 1
ATOM 531 C CA . ALA A 1 71 ? -12.949 0.184 25.456 1.00 94.88 71 ALA A CA 1
ATOM 532 C C . ALA A 1 71 ? -14.315 0.149 24.755 1.00 94.88 71 ALA A C 1
ATOM 534 O O . ALA A 1 71 ? -15.171 -0.677 25.085 1.00 94.88 71 ALA A O 1
ATOM 535 N N . LYS A 1 72 ? -14.530 1.038 23.782 1.00 94.69 72 LYS A N 1
ATOM 536 C CA . LYS A 1 72 ?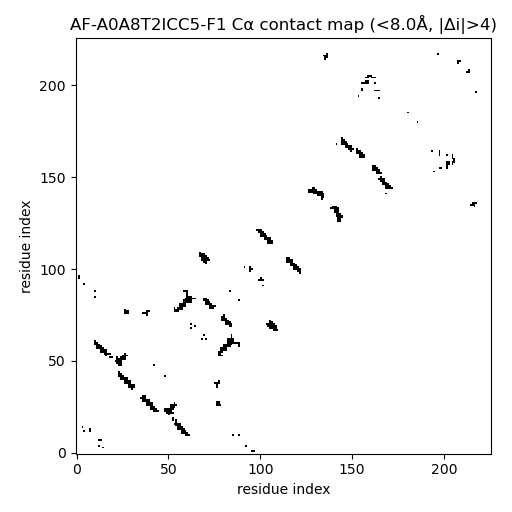 -15.737 1.056 22.942 1.00 94.69 72 LYS A CA 1
ATOM 537 C C . LYS A 1 72 ? -15.351 1.030 21.476 1.00 94.69 72 LYS A C 1
ATOM 539 O O . LYS A 1 72 ? -14.640 1.927 21.038 1.00 94.69 72 LYS A O 1
ATOM 544 N N . SER A 1 73 ? -15.845 0.064 20.724 1.00 94.69 73 SER A N 1
ATOM 545 C CA . SER A 1 73 ? -15.796 0.069 19.265 1.00 94.69 73 SER A CA 1
ATOM 546 C C . SER A 1 73 ? -17.122 0.598 18.708 1.00 94.69 73 SER A C 1
ATOM 548 O O . SER A 1 73 ? -18.181 0.503 19.331 1.00 94.69 73 SER A O 1
ATOM 550 N N . SER A 1 74 ? -17.065 1.227 17.542 1.00 95.19 74 SER A N 1
ATOM 551 C CA . SER A 1 74 ? -18.239 1.702 16.815 1.00 95.19 74 SER A CA 1
ATOM 552 C C . SER A 1 74 ? -17.914 1.819 15.334 1.00 95.19 74 SER A C 1
ATOM 554 O O . SER A 1 74 ? -16.767 2.067 14.962 1.00 95.19 74 SER A O 1
ATOM 556 N N . ILE A 1 75 ? -18.929 1.651 14.493 1.00 96.31 75 ILE A N 1
ATOM 557 C CA . ILE A 1 75 ? -18.825 1.927 13.062 1.00 96.31 75 ILE A CA 1
ATOM 558 C C . ILE A 1 75 ? -19.248 3.376 12.832 1.00 96.31 75 ILE A C 1
ATOM 560 O O . ILE A 1 75 ? -20.294 3.804 13.322 1.00 96.31 75 ILE A O 1
ATOM 564 N N . VAL A 1 76 ? -18.428 4.120 12.096 1.00 96.06 76 VAL A N 1
ATOM 565 C CA . VAL A 1 76 ? -18.703 5.500 11.689 1.00 96.06 76 VAL A CA 1
ATOM 566 C C . VAL A 1 76 ? -18.551 5.550 10.180 1.00 96.06 76 VAL A C 1
ATOM 568 O O . VAL A 1 76 ? -17.444 5.375 9.680 1.00 96.06 76 VAL A O 1
ATOM 571 N N . GLU A 1 77 ? -19.657 5.767 9.465 1.00 95.94 77 GLU A N 1
ATOM 572 C CA . GLU A 1 77 ? -19.679 5.743 7.997 1.00 95.94 77 GLU A CA 1
ATOM 573 C C . GLU A 1 77 ? -19.143 4.404 7.462 1.00 95.94 77 GLU A C 1
ATOM 575 O O . GLU A 1 77 ? -19.772 3.371 7.688 1.00 95.94 77 GLU A O 1
ATOM 580 N N . ASP A 1 78 ? -18.000 4.379 6.782 1.00 97.19 78 ASP A N 1
ATOM 581 C CA . ASP A 1 78 ? -17.345 3.159 6.308 1.00 97.19 78 ASP A CA 1
ATOM 582 C C . ASP A 1 78 ? -16.078 2.784 7.094 1.00 97.19 78 ASP A C 1
ATOM 584 O O . ASP A 1 78 ? -15.327 1.897 6.682 1.00 97.19 78 ASP A O 1
ATOM 588 N N . GLY A 1 79 ? -15.851 3.415 8.246 1.00 97.75 79 GLY A N 1
ATOM 589 C CA . GLY A 1 79 ? -14.709 3.165 9.116 1.00 97.75 79 GLY A CA 1
ATOM 590 C C . GLY A 1 79 ? -15.067 2.653 10.506 1.00 97.75 79 GLY A C 1
ATOM 591 O O . GLY A 1 79 ? -16.229 2.564 10.908 1.00 97.75 79 GLY A O 1
ATOM 592 N N . VAL A 1 80 ? -14.021 2.324 11.262 1.00 97.62 80 VAL A N 1
ATOM 593 C CA . VAL A 1 80 ? -14.118 1.832 12.642 1.00 97.62 80 VAL A CA 1
ATOM 594 C C . VAL A 1 80 ? -13.483 2.834 13.598 1.00 97.62 80 VAL A C 1
ATOM 596 O O . VAL A 1 80 ? -12.322 3.208 13.445 1.00 97.62 80 VAL A O 1
ATOM 599 N N . MET A 1 81 ? -14.222 3.242 14.625 1.00 97.50 81 MET A N 1
ATOM 600 C CA . MET A 1 81 ? -13.714 4.064 15.718 1.00 97.50 81 MET A CA 1
ATOM 601 C C . MET A 1 81 ? -13.644 3.246 17.006 1.00 97.50 81 MET A C 1
ATOM 603 O O . MET A 1 81 ? -14.647 2.692 17.453 1.00 97.50 81 MET A O 1
ATOM 607 N N . VAL A 1 82 ? -12.469 3.231 17.630 1.00 97.88 82 VAL A N 1
ATOM 608 C CA . VAL A 1 82 ? -12.198 2.561 18.901 1.00 97.88 82 VAL A CA 1
ATOM 609 C C . VAL A 1 82 ? -11.793 3.604 19.936 1.00 97.88 82 VAL A C 1
ATOM 611 O O . VAL A 1 82 ? -10.739 4.234 19.846 1.00 97.88 82 VAL A O 1
ATOM 614 N N . GLN A 1 83 ? -12.642 3.808 20.934 1.00 97.44 83 GLN A N 1
ATOM 615 C CA . GLN A 1 83 ? -12.367 4.679 22.067 1.00 97.44 83 GLN A CA 1
ATOM 616 C C . GLN A 1 83 ? -11.725 3.867 23.190 1.00 97.44 83 GLN A C 1
ATOM 618 O O . GLN A 1 83 ? -12.308 2.898 23.680 1.00 97.44 83 GLN A O 1
ATOM 623 N N . ILE A 1 84 ? -10.540 4.294 23.604 1.00 97.50 84 ILE A N 1
ATOM 624 C CA . ILE A 1 84 ? -9.711 3.685 24.643 1.00 97.50 84 ILE A CA 1
ATOM 625 C C . ILE A 1 84 ? -9.281 4.747 25.654 1.00 97.50 84 ILE A C 1
ATOM 627 O O . ILE A 1 84 ? -9.444 5.950 25.422 1.00 97.50 84 ILE A O 1
ATOM 631 N N . THR A 1 85 ? -8.774 4.318 26.805 1.00 96.56 85 THR A N 1
ATOM 632 C CA . THR A 1 85 ? -8.211 5.248 27.790 1.00 96.56 85 THR A CA 1
ATOM 633 C C . THR A 1 85 ? -6.901 5.845 27.265 1.00 96.56 85 THR A C 1
ATOM 635 O O . THR A 1 85 ? -6.277 5.303 26.347 1.00 96.56 85 THR A O 1
ATOM 638 N N . ALA A 1 86 ? -6.462 6.960 27.854 1.00 95.75 86 ALA A N 1
ATOM 639 C CA . ALA A 1 86 ? -5.160 7.547 27.536 1.00 95.75 86 ALA A CA 1
ATOM 640 C C . ALA A 1 86 ? -4.006 6.556 27.795 1.00 95.75 86 ALA A C 1
ATOM 642 O O . ALA A 1 86 ? -3.142 6.383 26.945 1.00 95.75 86 ALA A O 1
ATOM 643 N N . GLU A 1 87 ? -4.061 5.813 28.902 1.00 95.69 87 GLU A N 1
ATOM 644 C CA . GLU A 1 87 ? -3.062 4.795 29.256 1.00 95.69 87 GLU A CA 1
ATOM 645 C C . GLU A 1 87 ? -2.989 3.650 28.228 1.00 95.69 87 GLU A C 1
ATOM 647 O O . GLU A 1 87 ? -1.906 3.226 27.811 1.00 95.69 87 GLU A O 1
ATOM 652 N N . THR A 1 88 ? -4.141 3.161 27.757 1.00 96.81 88 THR A N 1
ATOM 653 C CA . THR A 1 88 ? -4.179 2.144 26.697 1.00 96.81 88 THR A CA 1
ATOM 654 C C . THR A 1 88 ? -3.669 2.704 25.368 1.00 96.81 88 THR A C 1
ATOM 656 O O . THR A 1 88 ? -3.006 1.981 24.627 1.00 96.81 88 THR A O 1
ATOM 659 N N . MET A 1 89 ? -3.927 3.983 25.063 1.00 97.44 89 MET A N 1
ATOM 660 C CA . MET A 1 89 ? -3.363 4.645 23.881 1.00 97.44 89 MET A CA 1
ATOM 661 C C . MET A 1 89 ? -1.832 4.696 23.949 1.00 97.44 89 MET A C 1
ATOM 663 O O . MET A 1 89 ? -1.172 4.358 22.966 1.00 97.44 89 MET A O 1
ATOM 667 N N . ASP A 1 90 ? -1.258 5.050 25.097 1.00 96.94 90 ASP A N 1
ATOM 668 C CA . ASP A 1 90 ? 0.197 5.090 25.277 1.00 96.94 90 ASP A CA 1
ATOM 669 C C . ASP A 1 90 ? 0.823 3.703 25.086 1.00 96.94 90 ASP A C 1
ATOM 671 O O . ASP A 1 90 ? 1.798 3.554 24.341 1.00 96.94 90 ASP A O 1
ATOM 675 N N . SER A 1 91 ? 0.191 2.677 25.661 1.00 97.62 91 SER A N 1
ATOM 676 C CA . SER A 1 91 ? 0.596 1.268 25.543 1.00 97.62 91 SER A CA 1
ATOM 677 C C . SER A 1 91 ? 0.516 0.751 24.101 1.00 97.62 91 SER A C 1
ATOM 679 O O . SER A 1 91 ? 1.438 0.091 23.610 1.00 97.62 91 SER A O 1
ATOM 681 N N . LEU A 1 92 ? -0.558 1.100 23.384 1.00 97.56 92 LEU A N 1
ATOM 682 C CA . LEU A 1 92 ? -0.724 0.793 21.964 1.00 97.56 92 LEU A CA 1
ATOM 683 C C . LEU A 1 92 ? 0.385 1.453 21.139 1.00 97.56 92 LEU A C 1
ATOM 685 O O . LEU A 1 92 ? 1.049 0.796 20.337 1.00 97.56 92 LEU A O 1
ATOM 689 N N . ARG A 1 93 ? 0.624 2.754 21.343 1.00 96.69 93 ARG A N 1
ATOM 690 C CA . ARG A 1 93 ? 1.677 3.482 20.624 1.00 96.69 93 ARG A CA 1
ATOM 691 C C . ARG A 1 93 ? 3.048 2.894 20.934 1.00 96.69 93 ARG A C 1
ATOM 693 O O . ARG A 1 93 ? 3.862 2.776 20.026 1.00 96.69 93 ARG A O 1
ATOM 700 N N . GLN A 1 94 ? 3.333 2.525 22.179 1.00 97.00 94 GLN A N 1
ATOM 701 C CA . GLN A 1 94 ? 4.588 1.861 22.524 1.00 97.00 94 GLN A CA 1
ATOM 702 C C . GLN A 1 94 ? 4.747 0.535 21.770 1.00 97.00 94 GLN A C 1
ATOM 704 O O . GLN A 1 94 ? 5.767 0.339 21.114 1.00 97.00 94 GLN A O 1
ATOM 709 N N . SER A 1 95 ? 3.716 -0.308 21.764 1.00 97.81 95 SER A N 1
ATOM 710 C CA . SER A 1 95 ? 3.741 -1.603 21.071 1.00 97.81 95 SER A CA 1
ATOM 711 C C . SER A 1 95 ? 3.985 -1.448 19.567 1.00 97.81 95 SER A C 1
ATOM 713 O O . SER A 1 95 ? 4.816 -2.154 19.003 1.00 97.81 95 SER A O 1
ATOM 715 N N . ILE A 1 96 ? 3.374 -0.445 18.922 1.00 96.00 96 ILE A N 1
ATOM 716 C CA . ILE A 1 96 ? 3.635 -0.153 17.502 1.00 96.00 96 ILE A CA 1
ATOM 717 C C . ILE A 1 96 ? 5.091 0.291 17.275 1.00 96.00 96 ILE A C 1
ATOM 719 O O . ILE A 1 96 ? 5.695 -0.108 16.279 1.00 96.00 96 ILE A O 1
ATOM 723 N N . ARG A 1 97 ? 5.684 1.093 18.176 1.00 95.38 97 ARG A N 1
ATOM 724 C CA . ARG A 1 97 ? 7.103 1.496 18.061 1.00 95.38 97 ARG A CA 1
ATOM 725 C C . ARG A 1 97 ? 8.054 0.312 18.216 1.00 95.38 97 ARG A C 1
ATOM 727 O O . ARG A 1 97 ? 9.103 0.302 17.584 1.00 95.38 97 ARG A O 1
ATOM 734 N N . GLU A 1 98 ? 7.676 -0.660 19.038 1.00 96.44 98 GLU A N 1
ATOM 735 C CA . GLU A 1 98 ? 8.433 -1.889 19.285 1.00 96.44 98 GLU A CA 1
ATOM 736 C C . GLU A 1 98 ? 8.146 -2.996 18.256 1.00 96.44 98 GLU A C 1
ATOM 738 O O . GLU A 1 98 ? 8.690 -4.088 18.390 1.00 96.44 98 GLU A O 1
ATOM 743 N N . MET A 1 99 ? 7.305 -2.731 17.246 1.00 95.75 99 MET A N 1
ATOM 744 C CA . MET A 1 99 ? 6.828 -3.726 16.275 1.00 95.75 99 MET A CA 1
ATOM 745 C C . MET A 1 99 ? 6.219 -4.974 16.938 1.00 95.75 99 MET A C 1
ATOM 747 O O . MET A 1 99 ? 6.458 -6.104 16.522 1.00 95.75 99 MET A O 1
ATOM 751 N N . LYS A 1 100 ? 5.425 -4.766 17.993 1.00 97.38 100 LYS A N 1
ATOM 752 C CA . LYS A 1 100 ? 4.703 -5.821 18.709 1.00 97.38 100 LYS A CA 1
ATOM 753 C C . LYS A 1 100 ? 3.207 -5.745 18.454 1.00 97.38 100 LYS A C 1
ATOM 755 O O . LYS A 1 100 ? 2.645 -4.654 18.323 1.00 97.38 100 LYS A O 1
ATOM 760 N N . ASP A 1 101 ? 2.586 -6.917 18.440 1.00 98.19 101 ASP A N 1
ATOM 761 C CA . ASP A 1 101 ? 1.136 -7.064 18.430 1.00 98.19 101 ASP A CA 1
ATOM 762 C C . ASP A 1 101 ? 0.519 -6.491 19.712 1.00 98.19 101 ASP A C 1
ATOM 764 O O . ASP A 1 101 ? 1.131 -6.494 20.784 1.00 98.19 101 ASP A O 1
ATOM 768 N N . PHE A 1 102 ? -0.718 -6.011 19.605 1.00 98.25 102 PHE A N 1
ATOM 769 C CA . PHE A 1 102 ? -1.460 -5.430 20.716 1.00 98.25 102 PHE A CA 1
ATOM 770 C C . PHE A 1 102 ? -2.931 -5.847 20.664 1.00 98.25 102 PHE A C 1
ATOM 772 O O . PHE A 1 102 ? -3.544 -5.876 19.598 1.00 98.25 102 PHE A O 1
ATOM 779 N N . THR A 1 103 ? -3.508 -6.160 21.824 1.00 97.62 103 THR A N 1
ATOM 780 C CA . THR A 1 103 ? -4.916 -6.562 21.954 1.00 97.62 103 THR A CA 1
ATOM 781 C C . THR A 1 103 ? -5.635 -5.625 22.912 1.00 97.62 103 THR A C 1
ATOM 783 O O . THR A 1 103 ? -5.135 -5.332 23.995 1.00 97.62 103 THR A O 1
ATOM 786 N N . ILE A 1 104 ? -6.822 -5.177 22.517 1.00 96.38 104 ILE A N 1
ATOM 787 C CA . ILE A 1 104 ? -7.710 -4.339 23.319 1.00 96.38 104 ILE A CA 1
ATOM 788 C C . ILE A 1 104 ? -8.993 -5.124 23.561 1.00 96.38 104 ILE A C 1
ATOM 790 O O . ILE A 1 104 ? -9.633 -5.584 22.617 1.00 96.38 104 ILE A O 1
ATOM 794 N N . THR A 1 105 ? -9.383 -5.247 24.823 1.00 93.62 105 THR A N 1
ATOM 795 C CA . THR A 1 105 ? -10.675 -5.816 25.210 1.00 93.62 105 THR A CA 1
ATOM 796 C C . THR A 1 105 ? -11.709 -4.698 25.309 1.00 93.62 105 THR A C 1
ATOM 798 O O . THR A 1 105 ? -11.543 -3.748 26.075 1.00 93.62 105 THR A O 1
ATOM 801 N N . CYS A 1 106 ? -12.770 -4.803 24.517 1.00 91.44 106 CYS A N 1
ATOM 802 C CA . CYS A 1 106 ? -13.890 -3.874 24.474 1.00 91.44 106 CYS A CA 1
ATOM 803 C C . CYS A 1 106 ? -15.060 -4.364 25.336 1.00 91.44 106 CYS A C 1
ATOM 805 O O . CYS A 1 106 ? -15.178 -5.543 25.664 1.00 91.44 106 CYS A O 1
ATOM 807 N N . GLY A 1 107 ? -15.943 -3.431 25.695 1.00 88.25 107 GLY A N 1
ATOM 808 C CA . GLY A 1 107 ? -17.120 -3.701 26.517 1.00 88.25 107 GLY A CA 1
ATOM 809 C C . GLY A 1 107 ? -17.020 -3.125 27.927 1.00 88.25 107 GLY A C 1
ATOM 810 O O . GLY A 1 107 ? -16.140 -2.316 28.239 1.00 88.25 107 GLY A O 1
ATOM 811 N N . LYS A 1 108 ? -17.990 -3.487 28.770 1.00 86.88 108 LYS A N 1
ATOM 812 C CA . LYS A 1 108 ? -18.048 -3.052 30.172 1.00 86.88 108 LYS A CA 1
ATOM 813 C C . LYS A 1 108 ? -17.067 -3.857 31.023 1.00 86.88 108 LYS A C 1
ATOM 815 O O . LYS A 1 108 ? -16.881 -5.041 30.772 1.00 86.88 108 LYS A O 1
ATOM 820 N N . ALA A 1 109 ? -16.492 -3.222 32.043 1.00 80.12 109 ALA A N 1
ATOM 821 C CA . ALA A 1 109 ? -15.513 -3.863 32.926 1.00 80.12 109 ALA A CA 1
ATOM 822 C C . ALA A 1 109 ? -16.086 -5.067 33.700 1.00 80.12 109 ALA A C 1
ATOM 824 O O . ALA A 1 109 ? -15.383 -6.053 33.891 1.00 80.12 109 ALA A O 1
ATOM 825 N N . ASP A 1 110 ? -17.369 -5.002 34.067 1.00 78.69 110 ASP A N 1
ATOM 826 C CA . ASP A 1 110 ? -18.023 -5.982 34.947 1.00 78.69 110 ASP A CA 1
ATOM 827 C C . ASP A 1 110 ? -18.976 -6.941 34.202 1.00 78.69 110 ASP A C 1
ATOM 829 O O . ASP A 1 110 ? -19.835 -7.568 34.818 1.00 78.69 110 ASP A O 1
ATOM 833 N N . ALA A 1 111 ? -18.909 -7.012 32.867 1.00 73.12 111 ALA A N 1
ATOM 834 C CA . ALA A 1 111 ? -19.821 -7.853 32.089 1.00 73.12 111 ALA A CA 1
ATOM 835 C C . ALA A 1 111 ? -19.301 -9.296 31.946 1.00 73.12 111 ALA A C 1
ATOM 837 O O . ALA A 1 111 ? -18.183 -9.508 31.484 1.00 73.12 111 ALA A O 1
ATOM 838 N N . GLU A 1 112 ? -20.156 -10.279 32.264 1.00 66.31 112 GLU A N 1
ATOM 839 C CA . GLU A 1 112 ? -19.951 -11.716 31.980 1.00 66.31 112 GLU A CA 1
ATOM 840 C C . GLU A 1 112 ? -20.238 -12.091 30.507 1.00 66.31 112 GLU A C 1
ATOM 842 O O . GLU A 1 112 ? -20.096 -13.248 30.112 1.00 66.31 112 GLU A O 1
ATOM 847 N N . GLU A 1 113 ? -20.672 -11.129 29.687 1.00 64.94 113 GLU A N 1
ATOM 848 C CA . GLU A 1 113 ? -20.943 -11.333 28.262 1.00 64.94 113 GLU A CA 1
ATOM 849 C C . GLU A 1 113 ? -19.662 -11.585 27.452 1.00 64.94 113 GLU A C 1
ATOM 851 O O . GLU A 1 113 ? -18.549 -11.244 27.857 1.00 64.94 113 GLU A O 1
ATOM 856 N N . THR A 1 114 ? -19.835 -12.157 26.256 1.00 65.56 114 THR A N 1
ATOM 857 C CA . THR A 1 114 ? -18.764 -12.313 25.267 1.00 65.56 114 THR A CA 1
ATOM 858 C C . THR A 1 114 ? -18.101 -10.969 24.987 1.00 65.56 114 THR A C 1
ATOM 860 O O . THR A 1 114 ? -18.726 -10.068 24.426 1.00 65.56 114 THR A O 1
ATOM 863 N N . GLN A 1 115 ? -16.834 -10.853 25.376 1.00 78.19 115 GLN A N 1
ATOM 864 C CA . GLN A 1 115 ? -16.044 -9.648 25.178 1.00 78.19 115 GLN A CA 1
ATOM 865 C C . GLN A 1 115 ? -15.672 -9.498 23.703 1.00 78.19 115 GLN A C 1
ATOM 867 O O . GLN A 1 115 ? -15.240 -10.445 23.045 1.00 78.19 115 GLN A O 1
ATOM 872 N N . GLU A 1 116 ? -15.850 -8.291 23.178 1.00 89.69 116 GLU A N 1
ATOM 873 C CA . GLU A 1 116 ? -15.339 -7.931 21.862 1.00 89.69 116 GLU A CA 1
ATOM 874 C C . GLU A 1 116 ? -13.846 -7.614 21.978 1.00 89.69 116 GLU A C 1
ATOM 876 O O . GLU A 1 116 ? -13.406 -6.996 22.947 1.00 89.69 116 GLU A O 1
ATOM 881 N N . HIS A 1 117 ? -13.062 -8.016 20.982 1.00 94.00 117 HIS A N 1
ATOM 882 C CA . HIS A 1 117 ? -11.628 -7.766 20.955 1.00 94.00 117 HIS A CA 1
ATOM 883 C C . HIS A 1 117 ? -11.233 -6.986 19.707 1.00 94.00 117 HIS A C 1
ATOM 885 O O . HIS A 1 117 ? -11.689 -7.278 18.602 1.00 94.00 117 HIS A O 1
ATOM 891 N N . VAL A 1 118 ? -10.329 -6.027 19.889 1.00 96.94 118 VAL A N 1
ATOM 892 C CA . VAL A 1 118 ? -9.642 -5.336 18.801 1.00 96.94 118 VAL A CA 1
ATOM 893 C C . VAL A 1 118 ? -8.183 -5.764 18.803 1.00 96.94 118 VAL A C 1
ATOM 895 O O . VAL A 1 118 ? -7.467 -5.566 19.786 1.00 96.94 118 VAL A O 1
ATOM 898 N N . TYR A 1 119 ? -7.747 -6.328 17.683 1.00 97.62 119 TYR A N 1
ATOM 899 C CA . TYR A 1 119 ? -6.376 -6.774 17.472 1.00 97.62 119 TYR A CA 1
ATOM 900 C C . TYR A 1 119 ? -5.645 -5.805 16.543 1.00 97.62 119 TYR A C 1
ATOM 902 O O . TYR A 1 119 ? -6.158 -5.422 15.492 1.00 97.62 119 TYR A O 1
ATOM 910 N N . VAL A 1 120 ? -4.431 -5.427 16.928 1.00 97.50 120 VAL A N 1
ATOM 911 C CA . VAL A 1 120 ? -3.475 -4.703 16.089 1.00 97.50 120 VAL A CA 1
ATOM 912 C C . VAL A 1 120 ? -2.283 -5.626 15.906 1.00 97.50 120 VAL A C 1
ATOM 914 O O . VAL A 1 120 ? -1.573 -5.897 16.871 1.00 97.50 120 VAL A O 1
ATOM 917 N N . GLN A 1 121 ? -2.100 -6.141 14.691 1.00 97.00 121 GLN A N 1
ATOM 918 C CA . GLN A 1 121 ? -1.145 -7.215 14.422 1.00 97.00 121 GLN A CA 1
ATOM 919 C C . GLN A 1 121 ? -0.196 -6.850 13.290 1.00 97.00 121 GLN A C 1
ATOM 921 O O . GLN A 1 121 ? -0.610 -6.269 12.282 1.00 97.00 121 GLN A O 1
ATOM 926 N N . TRP A 1 122 ? 1.067 -7.228 13.454 1.00 95.25 122 TRP A N 1
ATOM 927 C CA . TRP A 1 122 ? 2.021 -7.280 12.358 1.00 95.25 122 TRP A CA 1
ATOM 928 C C . TRP A 1 122 ? 1.811 -8.594 11.614 1.00 95.25 122 TRP A C 1
ATOM 930 O O . TRP A 1 122 ? 1.885 -9.675 12.191 1.00 95.25 122 TRP A O 1
ATOM 940 N N . VAL A 1 123 ? 1.486 -8.483 10.332 1.00 94.25 123 VAL A N 1
ATOM 941 C CA . VAL A 1 123 ? 1.198 -9.620 9.453 1.00 94.25 123 VAL A CA 1
ATOM 942 C C . VAL A 1 123 ? 2.300 -9.763 8.409 1.00 94.25 123 VAL A C 1
ATOM 944 O O . VAL A 1 123 ? 3.184 -8.910 8.323 1.00 94.25 123 VAL A O 1
ATOM 947 N N . ASP A 1 124 ? 2.230 -10.830 7.614 1.00 90.56 124 ASP A N 1
ATOM 948 C CA . ASP A 1 124 ? 3.135 -11.042 6.487 1.00 90.56 124 ASP A CA 1
ATOM 949 C C . ASP A 1 124 ? 3.158 -9.833 5.539 1.00 90.56 124 ASP A C 1
ATOM 951 O O . ASP A 1 124 ? 2.139 -9.164 5.327 1.00 90.56 124 ASP A O 1
ATOM 955 N N . ASP A 1 125 ? 4.319 -9.587 4.931 1.00 86.31 125 ASP A N 1
ATOM 956 C CA . ASP A 1 125 ? 4.484 -8.512 3.958 1.00 86.31 125 ASP A CA 1
ATOM 957 C C . ASP A 1 125 ? 3.474 -8.633 2.810 1.00 86.31 125 ASP A C 1
ATOM 959 O O . ASP A 1 125 ? 3.219 -9.720 2.275 1.00 86.31 125 ASP A O 1
ATOM 963 N N . ASP A 1 126 ? 2.917 -7.493 2.393 1.00 84.44 126 ASP A N 1
ATOM 964 C CA . ASP A 1 126 ? 2.002 -7.445 1.258 1.00 84.44 126 ASP A CA 1
ATOM 965 C C . ASP A 1 126 ? 2.748 -7.812 -0.023 1.00 84.44 126 ASP A C 1
ATOM 967 O O . ASP A 1 126 ? 3.476 -6.998 -0.567 1.00 84.44 126 ASP A O 1
ATOM 971 N N . LYS A 1 127 ? 2.537 -9.026 -0.532 1.00 85.62 127 LYS A N 1
ATOM 972 C CA . LYS A 1 127 ? 3.135 -9.518 -1.782 1.00 85.62 127 LYS A CA 1
ATOM 973 C C . LYS A 1 127 ? 2.267 -9.227 -3.014 1.00 85.62 127 LYS A C 1
ATOM 975 O O . LYS A 1 127 ? 2.577 -9.705 -4.110 1.00 85.62 127 LYS A O 1
ATOM 980 N N . ASN A 1 128 ? 1.178 -8.466 -2.890 1.00 87.00 128 ASN A N 1
ATOM 981 C CA . ASN A 1 128 ? 0.221 -8.218 -3.974 1.00 87.00 128 ASN A CA 1
ATOM 982 C C . ASN A 1 128 ? 0.574 -7.010 -4.847 1.00 87.00 128 ASN A C 1
ATOM 984 O O . ASN A 1 128 ? -0.284 -6.215 -5.228 1.00 87.00 128 ASN A O 1
ATOM 988 N N . PHE A 1 129 ? 1.838 -6.906 -5.240 1.00 88.25 129 PHE A N 1
ATOM 989 C CA . PHE A 1 129 ? 2.323 -5.872 -6.146 1.00 88.25 129 PHE A CA 1
ATOM 990 C C . PHE A 1 129 ? 3.095 -6.482 -7.324 1.00 88.25 129 PHE A C 1
ATOM 992 O O . PHE A 1 129 ? 3.470 -7.657 -7.309 1.00 88.25 129 PHE A O 1
ATOM 999 N N . ASN A 1 130 ? 3.277 -5.687 -8.383 1.00 91.06 130 ASN A N 1
ATOM 1000 C CA . ASN A 1 130 ? 3.956 -6.080 -9.626 1.00 91.06 130 ASN A CA 1
ATOM 1001 C C . ASN A 1 130 ? 3.376 -7.329 -10.325 1.00 91.06 130 ASN A C 1
ATOM 1003 O O . ASN A 1 130 ? 4.059 -7.958 -11.127 1.00 91.06 130 ASN A O 1
ATOM 1007 N N . LYS A 1 131 ? 2.098 -7.656 -10.073 1.00 92.38 131 LYS A N 1
ATOM 1008 C CA . LYS A 1 131 ? 1.411 -8.803 -10.684 1.00 92.38 131 LYS A CA 1
ATOM 1009 C C . LYS A 1 131 ? 1.357 -8.694 -12.210 1.00 92.38 131 LYS A C 1
ATOM 1011 O O . LYS A 1 131 ? 0.889 -7.690 -12.748 1.00 92.38 131 LYS A O 1
ATOM 1016 N N . GLY A 1 132 ? 1.805 -9.744 -12.897 1.00 93.56 132 GLY A N 1
ATOM 1017 C CA . GLY A 1 132 ? 1.823 -9.834 -14.360 1.00 93.56 132 GLY A CA 1
ATOM 1018 C C . GLY A 1 132 ? 2.964 -9.057 -15.023 1.00 93.56 132 GLY A C 1
ATOM 1019 O O . GLY A 1 132 ? 2.951 -8.863 -16.241 1.00 93.56 132 GLY A O 1
ATOM 1020 N N . VAL A 1 133 ? 3.949 -8.593 -14.251 1.00 94.88 133 VAL A N 1
ATOM 1021 C CA . VAL A 1 133 ? 5.134 -7.916 -14.784 1.00 94.88 133 VAL A CA 1
ATOM 1022 C C . VAL A 1 133 ? 6.219 -8.953 -15.059 1.00 94.88 133 VAL A C 1
ATOM 1024 O O . VAL A 1 133 ? 6.618 -9.700 -14.176 1.00 94.88 133 VAL A O 1
ATOM 1027 N N . PHE A 1 134 ? 6.746 -8.966 -16.283 1.00 96.00 134 PHE A N 1
ATOM 1028 C CA . PHE A 1 134 ? 7.814 -9.886 -16.690 1.00 96.00 134 PHE A CA 1
ATOM 1029 C C . PHE A 1 134 ? 9.094 -9.135 -17.047 1.00 96.00 134 PHE A C 1
ATOM 1031 O O . PHE A 1 134 ? 9.035 -8.027 -17.599 1.00 96.00 134 PHE A O 1
ATOM 1038 N N . SER A 1 135 ? 10.247 -9.737 -16.751 1.00 96.12 135 SER A N 1
ATOM 1039 C CA . SER A 1 135 ? 11.555 -9.211 -17.135 1.00 96.12 135 SER A CA 1
ATOM 1040 C C . SER A 1 135 ? 11.709 -9.210 -18.661 1.00 96.12 135 SER A C 1
ATOM 1042 O O . SER A 1 135 ? 11.482 -10.244 -19.287 1.00 96.12 135 SER A O 1
ATOM 1044 N N . PRO A 1 136 ? 12.146 -8.098 -19.282 1.00 95.94 136 PRO A N 1
ATOM 1045 C CA . PRO A 1 136 ? 12.421 -8.065 -20.719 1.00 95.94 136 PRO A CA 1
ATOM 1046 C C . PRO A 1 136 ? 13.709 -8.814 -21.106 1.00 95.94 136 PRO A C 1
ATOM 1048 O O . PRO A 1 136 ? 14.009 -8.912 -22.288 1.00 95.94 136 PRO A O 1
ATOM 1051 N N . ILE A 1 137 ? 14.482 -9.299 -20.125 1.00 96.56 137 ILE A N 1
ATOM 1052 C CA . ILE A 1 137 ? 15.749 -10.008 -20.347 1.00 96.56 137 ILE A CA 1
ATOM 1053 C C . ILE A 1 137 ? 15.485 -11.489 -20.637 1.00 96.56 137 ILE A C 1
ATOM 1055 O O . ILE A 1 137 ? 15.989 -12.030 -21.613 1.00 96.56 137 ILE A O 1
ATOM 1059 N N . ASP A 1 138 ? 14.708 -12.144 -19.774 1.00 96.00 138 ASP A N 1
ATOM 1060 C CA . ASP A 1 138 ? 14.541 -13.603 -19.764 1.00 96.00 138 ASP A CA 1
ATOM 1061 C C . ASP A 1 138 ? 13.102 -14.060 -19.473 1.00 96.00 138 ASP A C 1
ATOM 1063 O O . ASP A 1 138 ? 12.860 -15.243 -19.254 1.00 96.00 138 ASP A O 1
ATOM 1067 N N . GLY A 1 139 ? 12.134 -13.138 -19.441 1.00 95.75 139 GLY A N 1
ATOM 1068 C CA . GLY A 1 139 ? 10.729 -13.466 -19.201 1.00 95.75 139 GLY A CA 1
ATOM 1069 C C . GLY A 1 139 ? 10.407 -13.916 -17.773 1.00 95.75 139 GLY A C 1
ATOM 1070 O O . GLY A 1 139 ? 9.275 -14.322 -17.522 1.00 95.75 139 GLY A O 1
ATOM 1071 N N . LYS A 1 140 ? 11.349 -13.834 -16.819 1.00 95.88 140 LYS A N 1
ATOM 1072 C CA . LYS A 1 140 ? 11.072 -14.163 -15.412 1.00 95.88 140 LYS A CA 1
ATOM 1073 C C . LYS A 1 140 ? 9.999 -13.242 -14.835 1.00 95.88 140 LYS A C 1
ATOM 1075 O O . LYS A 1 140 ? 9.991 -12.041 -15.118 1.00 95.88 140 LYS A O 1
ATOM 1080 N N . SER A 1 141 ? 9.116 -13.810 -14.016 1.00 95.25 141 SER A N 1
ATOM 1081 C CA . SER A 1 141 ? 8.097 -13.046 -13.296 1.00 95.25 141 SER A CA 1
ATOM 1082 C C . SER A 1 141 ? 8.747 -12.095 -12.291 1.00 95.25 141 SER A C 1
ATOM 1084 O O . SER A 1 141 ? 9.688 -12.478 -11.599 1.00 95.25 141 SER A O 1
ATOM 1086 N N . MET A 1 142 ? 8.247 -10.863 -12.240 1.00 95.12 142 MET A N 1
ATOM 1087 C CA . MET A 1 142 ? 8.584 -9.841 -11.246 1.00 95.12 142 MET A CA 1
ATOM 1088 C C . MET A 1 142 ? 7.459 -9.682 -10.209 1.00 95.12 142 MET A C 1
ATOM 1090 O O . MET A 1 142 ? 7.439 -8.701 -9.465 1.00 95.12 142 MET A O 1
ATOM 1094 N N . ASP A 1 143 ? 6.511 -10.622 -10.169 1.00 94.44 143 ASP A N 1
ATOM 1095 C CA . ASP A 1 143 ? 5.473 -10.671 -9.145 1.00 94.44 143 ASP A CA 1
ATOM 1096 C C . ASP A 1 143 ? 6.118 -10.631 -7.758 1.00 94.44 143 ASP A C 1
ATOM 1098 O O . ASP A 1 143 ? 7.020 -11.416 -7.467 1.00 94.44 143 ASP A O 1
ATOM 1102 N N . SER A 1 144 ? 5.641 -9.726 -6.901 1.00 90.69 144 SER A N 1
ATOM 1103 C CA . SER A 1 144 ? 6.120 -9.599 -5.518 1.00 90.69 144 SER A CA 1
ATOM 1104 C C . SER A 1 144 ? 7.608 -9.215 -5.379 1.00 90.69 144 SER A C 1
ATOM 1106 O O . SER A 1 144 ? 8.128 -9.224 -4.269 1.00 90.69 144 SER A O 1
ATOM 1108 N N . VAL A 1 145 ? 8.288 -8.833 -6.470 1.00 91.50 145 VAL A N 1
ATOM 1109 C CA . VAL A 1 145 ? 9.675 -8.335 -6.447 1.00 91.50 145 VAL A CA 1
ATOM 1110 C C . VAL A 1 145 ? 9.675 -6.833 -6.206 1.00 91.50 145 VAL A C 1
ATOM 1112 O O . VAL A 1 145 ? 9.122 -6.081 -7.016 1.00 91.50 145 VAL A O 1
ATOM 1115 N N . THR A 1 146 ? 10.264 -6.389 -5.093 1.00 90.19 146 THR A N 1
ATOM 1116 C CA . THR A 1 146 ? 10.297 -4.976 -4.687 1.00 90.19 146 THR A CA 1
ATOM 1117 C C . THR A 1 146 ? 1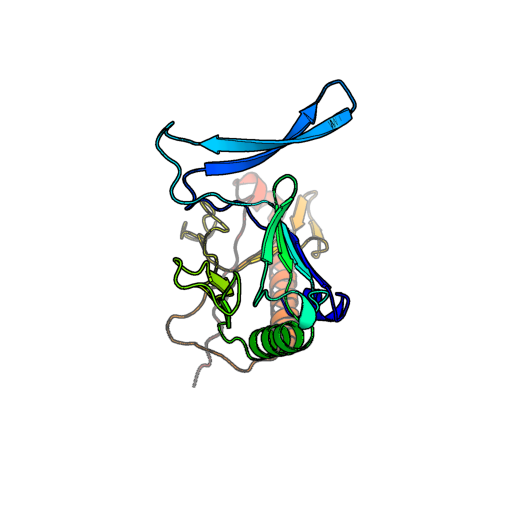0.870 -4.103 -5.801 1.00 90.19 146 THR A C 1
ATOM 1119 O O . THR A 1 146 ? 11.914 -4.415 -6.377 1.00 90.19 146 THR A O 1
ATOM 1122 N N . SER A 1 147 ? 10.203 -2.989 -6.110 1.00 91.50 147 SER A N 1
ATOM 1123 C CA . SER A 1 147 ? 10.653 -2.061 -7.148 1.00 91.50 147 SER A CA 1
ATOM 1124 C C . SER A 1 147 ? 10.539 -0.600 -6.729 1.00 91.50 147 SER A C 1
ATOM 1126 O O . SER A 1 147 ? 9.723 -0.221 -5.887 1.00 91.50 147 SER A O 1
ATOM 1128 N N . VAL A 1 148 ? 11.376 0.240 -7.339 1.00 90.25 148 VAL A N 1
ATOM 1129 C CA . VAL A 1 148 ? 11.327 1.697 -7.189 1.00 90.25 148 VAL A CA 1
ATOM 1130 C C . VAL A 1 148 ? 11.151 2.332 -8.562 1.00 90.25 148 VAL A C 1
ATOM 1132 O O . VAL A 1 148 ? 11.997 2.196 -9.449 1.00 90.25 148 VAL A O 1
ATOM 1135 N N . LYS A 1 149 ? 10.037 3.054 -8.729 1.00 91.00 149 LYS A N 1
ATOM 1136 C CA . LYS A 1 149 ? 9.736 3.829 -9.938 1.00 91.00 149 LYS A CA 1
ATOM 1137 C C . LYS A 1 149 ? 10.523 5.132 -9.957 1.00 91.00 149 LYS A C 1
ATOM 1139 O O . LYS A 1 149 ? 10.542 5.881 -8.981 1.00 91.00 149 LYS A O 1
ATOM 1144 N N . ILE A 1 150 ? 11.119 5.426 -11.103 1.00 90.19 150 ILE A N 1
ATOM 1145 C CA . ILE A 1 150 ? 11.983 6.579 -11.319 1.00 90.19 150 ILE A CA 1
ATOM 1146 C C . ILE A 1 150 ? 11.224 7.619 -12.143 1.00 90.19 150 ILE A C 1
ATOM 1148 O O . ILE A 1 150 ? 11.062 7.488 -13.355 1.00 90.19 150 ILE A O 1
ATOM 1152 N N . PHE A 1 151 ? 10.741 8.664 -11.472 1.00 80.06 151 PHE A N 1
ATOM 1153 C CA . PHE A 1 151 ? 9.953 9.728 -12.112 1.00 80.06 151 PHE A CA 1
ATOM 1154 C C . PHE A 1 151 ? 10.811 10.852 -12.706 1.00 80.06 151 PHE A C 1
ATOM 1156 O O . PHE A 1 151 ? 10.420 11.458 -13.696 1.00 80.06 151 PHE A O 1
ATOM 1163 N N . HIS A 1 152 ? 11.989 11.103 -12.130 1.00 75.00 152 HIS A N 1
ATOM 1164 C CA . HIS A 1 152 ? 12.938 12.132 -12.577 1.00 75.00 152 HIS A CA 1
ATOM 1165 C C . HIS A 1 152 ? 14.260 11.495 -13.017 1.00 75.00 152 HIS A C 1
ATOM 1167 O O . HIS A 1 152 ? 15.342 11.977 -12.695 1.00 75.00 152 HIS A O 1
ATOM 1173 N N . GLY A 1 153 ? 14.162 10.351 -13.694 1.00 69.38 153 GLY A N 1
ATOM 1174 C CA . GLY A 1 153 ? 15.322 9.608 -14.170 1.00 69.38 153 GLY A CA 1
ATOM 1175 C C . GLY A 1 153 ? 16.053 10.369 -15.264 1.00 69.38 153 GLY A C 1
ATOM 1176 O O . GLY A 1 153 ? 15.455 11.153 -16.001 1.00 69.38 153 GLY A O 1
ATOM 1177 N N . SER A 1 154 ? 17.352 10.109 -15.389 1.00 78.88 154 SER A N 1
ATOM 1178 C CA . SER A 1 154 ? 18.131 10.661 -16.492 1.00 78.88 154 SER A CA 1
ATOM 1179 C C . SER A 1 154 ? 17.550 10.214 -17.840 1.00 78.88 154 SER A C 1
ATOM 1181 O O . SER A 1 154 ? 17.293 9.028 -18.066 1.00 78.88 154 SER A O 1
ATOM 1183 N N . GLU A 1 155 ? 17.360 11.175 -18.742 1.00 90.12 155 GLU A N 1
ATOM 1184 C CA . GLU A 1 155 ? 16.944 10.945 -20.123 1.00 90.12 155 GLU A CA 1
ATOM 1185 C C . GLU A 1 155 ? 18.086 11.285 -21.068 1.00 90.12 155 GLU A C 1
ATOM 1187 O O . GLU A 1 155 ? 18.687 12.358 -20.974 1.00 90.12 155 GLU A O 1
ATOM 1192 N N . TYR A 1 156 ? 18.340 10.405 -22.032 1.00 93.88 156 TYR A N 1
ATOM 1193 C CA . TYR A 1 156 ? 19.379 10.623 -23.029 1.00 93.88 156 TYR A CA 1
ATOM 1194 C C . TYR A 1 156 ? 18.785 10.567 -24.428 1.00 93.88 156 TYR A C 1
ATOM 1196 O O . TYR A 1 156 ? 17.984 9.687 -24.751 1.00 93.88 156 TYR A O 1
ATOM 1204 N N . LYS A 1 157 ? 19.168 11.539 -25.261 1.00 95.19 157 LYS A N 1
ATOM 1205 C CA . LYS A 1 157 ? 18.665 11.701 -26.626 1.00 95.19 157 LYS A CA 1
ATOM 1206 C C . LYS A 1 157 ? 19.796 11.470 -27.618 1.00 95.19 157 LYS A C 1
ATOM 1208 O O . LYS A 1 157 ? 20.832 12.119 -27.526 1.00 95.19 157 LYS A O 1
ATOM 1213 N N . ALA A 1 158 ? 19.575 10.587 -28.584 1.00 94.50 158 ALA A N 1
ATOM 1214 C CA . ALA A 1 158 ? 20.517 10.321 -29.667 1.00 94.50 158 ALA A CA 1
ATOM 1215 C C . ALA A 1 158 ? 19.768 9.807 -30.902 1.00 94.50 158 ALA A C 1
ATOM 1217 O O . ALA A 1 158 ? 18.775 9.089 -30.781 1.00 94.50 158 ALA A O 1
ATOM 1218 N N . SER A 1 159 ? 20.214 10.196 -32.101 1.00 92.44 159 SER A N 1
ATOM 1219 C CA . SER A 1 159 ? 19.647 9.724 -33.379 1.00 92.44 159 SER A CA 1
ATOM 1220 C C . SER A 1 159 ? 18.119 9.900 -33.499 1.00 92.44 159 SER A C 1
ATOM 1222 O O . SER A 1 159 ? 17.414 9.059 -34.063 1.00 92.44 159 SER A O 1
ATOM 1224 N N . GLY A 1 160 ? 17.584 10.984 -32.922 1.00 94.06 160 GLY A N 1
ATOM 1225 C CA . GLY A 1 160 ? 16.144 11.270 -32.884 1.00 94.06 160 GLY A CA 1
ATOM 1226 C C . GLY A 1 160 ? 15.324 10.323 -31.995 1.00 94.06 160 GLY A C 1
ATOM 1227 O O . GLY A 1 160 ? 14.100 10.293 -32.111 1.00 94.06 160 GLY A O 1
ATOM 1228 N N . LYS A 1 161 ? 15.975 9.519 -31.146 1.00 96.50 161 LYS A N 1
ATOM 1229 C CA . LYS A 1 161 ? 15.362 8.615 -30.163 1.00 96.50 161 LYS A CA 1
ATOM 1230 C C . LYS A 1 161 ? 15.719 9.052 -28.741 1.00 96.50 161 LYS A C 1
ATOM 1232 O O . LYS A 1 161 ? 16.627 9.859 -28.542 1.00 96.50 161 LYS A O 1
ATOM 1237 N N . ILE A 1 162 ? 14.985 8.517 -27.768 1.00 95.38 162 ILE A N 1
ATOM 1238 C CA . ILE A 1 162 ? 15.176 8.778 -26.339 1.00 95.38 162 ILE A CA 1
ATOM 1239 C C . ILE A 1 162 ? 15.271 7.435 -25.622 1.00 95.38 162 ILE A C 1
ATOM 1241 O O . ILE A 1 162 ? 14.444 6.558 -25.873 1.00 95.38 162 ILE A O 1
ATOM 1245 N N . ILE A 1 163 ? 16.250 7.297 -24.732 1.00 95.88 163 ILE A N 1
ATOM 1246 C CA . ILE A 1 163 ? 16.329 6.215 -23.750 1.00 95.88 163 ILE A CA 1
ATOM 1247 C C . ILE A 1 163 ? 16.132 6.801 -22.348 1.00 95.88 163 ILE A C 1
ATOM 1249 O O . ILE A 1 163 ? 16.656 7.875 -22.037 1.00 95.88 163 ILE A O 1
ATOM 1253 N N . ARG A 1 164 ? 15.331 6.116 -21.525 1.00 94.31 164 ARG A N 1
ATOM 1254 C CA . ARG A 1 164 ? 14.954 6.541 -20.172 1.00 94.31 164 ARG A CA 1
ATOM 1255 C C . ARG A 1 164 ? 15.033 5.354 -19.221 1.00 94.31 164 ARG A C 1
ATOM 1257 O O . ARG A 1 164 ? 14.499 4.290 -19.524 1.00 94.31 164 ARG A O 1
ATOM 1264 N N . TRP A 1 165 ? 15.628 5.571 -18.055 1.00 93.56 165 TRP A N 1
ATOM 1265 C CA . TRP A 1 165 ? 15.524 4.657 -16.923 1.00 93.56 165 TRP A CA 1
ATOM 1266 C C . TRP A 1 165 ? 14.249 4.965 -16.126 1.00 93.56 165 TRP A C 1
ATOM 1268 O O . TRP A 1 165 ? 14.079 6.082 -15.642 1.00 93.56 165 TRP A O 1
ATOM 1278 N N . THR A 1 166 ? 13.331 3.999 -16.042 1.00 93.12 166 THR A N 1
ATOM 1279 C CA . THR A 1 166 ? 11.985 4.206 -15.473 1.00 93.12 166 THR A CA 1
ATOM 1280 C C . THR A 1 166 ? 11.735 3.466 -14.169 1.00 93.12 166 THR A C 1
ATOM 1282 O O . THR A 1 166 ? 10.853 3.858 -13.412 1.00 93.12 166 THR A O 1
ATOM 1285 N N . GLU A 1 167 ? 12.445 2.372 -13.915 1.00 93.19 167 GLU A N 1
ATOM 1286 C CA . GLU A 1 167 ? 12.197 1.512 -12.761 1.00 93.19 167 GLU A CA 1
ATOM 1287 C C . GLU A 1 167 ? 13.431 0.657 -12.469 1.00 93.19 167 GLU A C 1
ATOM 1289 O O . GLU A 1 167 ? 14.185 0.314 -13.384 1.00 93.19 167 GLU A O 1
ATOM 1294 N N . VAL A 1 168 ? 13.643 0.330 -11.199 1.00 93.12 168 VAL A N 1
ATOM 1295 C CA . VAL A 1 168 ? 14.622 -0.662 -10.739 1.00 93.12 168 VAL A CA 1
ATOM 1296 C C . VAL A 1 168 ? 13.902 -1.717 -9.906 1.00 93.12 168 VAL A C 1
ATOM 1298 O O . VAL A 1 168 ? 13.020 -1.375 -9.120 1.00 93.12 168 VAL A O 1
ATOM 1301 N N . PHE A 1 169 ? 14.267 -2.984 -10.098 1.00 93.06 169 PHE A N 1
ATOM 1302 C CA . PHE A 1 169 ? 13.759 -4.126 -9.338 1.00 93.06 169 PHE A CA 1
ATOM 1303 C C . PHE A 1 169 ? 14.885 -4.671 -8.459 1.00 93.06 169 PHE A C 1
ATOM 1305 O O . PHE A 1 169 ? 16.001 -4.858 -8.946 1.00 93.06 169 PHE A O 1
ATOM 1312 N N . PHE A 1 170 ? 14.586 -4.931 -7.190 1.00 89.94 170 PHE A N 1
ATOM 1313 C CA . PHE A 1 170 ? 15.509 -5.501 -6.215 1.00 89.94 170 PHE A CA 1
ATOM 1314 C C . PHE A 1 170 ? 15.209 -6.989 -6.086 1.00 89.94 170 PHE A C 1
ATOM 1316 O O . PHE A 1 170 ? 14.212 -7.380 -5.485 1.00 89.94 170 PHE A O 1
ATOM 1323 N N . LEU A 1 171 ? 16.042 -7.810 -6.721 1.00 88.56 171 LEU A N 1
ATOM 1324 C CA . LEU A 1 171 ? 15.933 -9.258 -6.632 1.00 88.56 171 LEU A CA 1
ATOM 1325 C C . LEU A 1 171 ? 16.650 -9.699 -5.356 1.00 88.56 171 LEU A C 1
ATOM 1327 O O . LEU A 1 171 ? 17.853 -9.483 -5.229 1.00 88.56 171 LEU A O 1
ATOM 1331 N N . GLU A 1 172 ? 15.916 -10.290 -4.421 1.00 74.00 172 GLU A N 1
ATOM 1332 C CA . GLU A 1 172 ? 16.512 -10.896 -3.233 1.00 74.00 172 GLU A CA 1
ATOM 1333 C C . GLU A 1 172 ? 17.249 -12.181 -3.634 1.00 74.00 172 GLU A C 1
ATOM 1335 O O . GLU A 1 172 ? 16.721 -13.002 -4.389 1.00 74.00 172 GLU A O 1
ATOM 1340 N N . SER A 1 173 ? 18.482 -12.343 -3.149 1.00 63.03 173 SER A N 1
ATOM 1341 C CA . SER A 1 173 ? 19.150 -13.644 -3.143 1.00 63.03 173 SER A CA 1
ATOM 1342 C C . SER A 1 173 ? 18.637 -14.423 -1.935 1.00 63.03 173 SER A C 1
ATOM 1344 O O . SER A 1 173 ? 18.586 -13.863 -0.839 1.00 63.03 173 SER A O 1
ATOM 1346 N N . GLU A 1 174 ? 18.286 -15.701 -2.107 1.00 53.25 174 GLU A N 1
ATOM 1347 C CA . GLU A 1 174 ? 17.779 -16.568 -1.026 1.00 53.25 174 GLU A CA 1
ATOM 1348 C C . GLU A 1 174 ? 18.741 -16.651 0.182 1.00 53.25 174 GLU A C 1
ATOM 1350 O O . GLU A 1 174 ? 18.325 -17.011 1.281 1.00 53.25 174 GLU A O 1
ATOM 1355 N N . GLU A 1 175 ? 20.008 -16.261 0.006 1.00 48.31 175 GLU A N 1
ATOM 1356 C CA . GLU A 1 175 ? 21.067 -16.330 1.019 1.00 48.31 175 GLU A CA 1
ATOM 1357 C C . GLU A 1 175 ? 21.354 -15.010 1.761 1.00 48.31 175 GLU A C 1
ATOM 1359 O O . GLU A 1 175 ? 22.103 -15.014 2.737 1.00 48.31 175 GLU A O 1
ATOM 1364 N N . GLN A 1 176 ? 20.772 -13.872 1.362 1.00 48.38 176 GLN A N 1
ATOM 1365 C CA . GLN A 1 176 ? 21.124 -12.562 1.934 1.00 48.38 176 GLN A CA 1
ATOM 1366 C C . GLN A 1 176 ? 19.959 -11.913 2.683 1.00 48.38 176 GLN A C 1
ATOM 1368 O O . GLN A 1 176 ? 19.398 -10.896 2.276 1.00 48.38 176 GLN A O 1
ATOM 1373 N N . GLN A 1 177 ? 19.651 -12.451 3.864 1.00 40.56 177 GLN A N 1
ATOM 1374 C CA . GLN A 1 177 ? 19.010 -11.640 4.895 1.00 40.56 177 GLN A CA 1
ATOM 1375 C C . GLN A 1 177 ? 20.039 -10.631 5.426 1.00 40.56 177 GLN A C 1
ATOM 1377 O O . GLN A 1 177 ? 20.979 -10.985 6.132 1.00 40.56 177 GLN A O 1
ATOM 1382 N N . SER A 1 178 ? 19.833 -9.354 5.098 1.00 45.47 178 SER A N 1
ATOM 1383 C CA . SER A 1 178 ? 20.510 -8.180 5.673 1.00 45.47 178 SER A CA 1
ATOM 1384 C C . SER A 1 178 ? 22.004 -7.988 5.344 1.00 45.47 178 SER A C 1
ATOM 1386 O O . SER A 1 178 ? 22.869 -8.049 6.215 1.00 45.47 178 SER A O 1
ATOM 1388 N N . SER A 1 179 ? 22.335 -7.617 4.102 1.00 47.12 179 SER A N 1
ATOM 1389 C CA . SER A 1 179 ? 23.610 -6.923 3.862 1.00 47.12 179 SER A CA 1
ATOM 1390 C C . SER A 1 179 ? 23.525 -5.483 4.401 1.00 47.12 179 SER A C 1
ATOM 1392 O O . SER A 1 179 ? 22.728 -4.678 3.918 1.00 47.12 179 SER A O 1
ATOM 1394 N N . LEU A 1 180 ? 24.365 -5.157 5.391 1.00 44.16 180 LEU A N 1
ATOM 1395 C CA . LEU A 1 180 ? 24.516 -3.867 6.105 1.00 44.16 180 LEU A CA 1
ATOM 1396 C C . LEU A 1 180 ? 25.040 -2.693 5.244 1.00 44.16 180 LEU A C 1
ATOM 1398 O O . LEU A 1 180 ? 25.670 -1.763 5.740 1.00 44.16 180 LEU A O 1
ATOM 1402 N N . SER A 1 181 ? 24.842 -2.743 3.939 1.00 54.16 181 SER A N 1
ATOM 1403 C CA . SER A 1 181 ? 25.231 -1.696 2.993 1.00 54.16 181 SER A CA 1
ATOM 1404 C C . SER A 1 181 ? 24.303 -0.485 3.103 1.00 54.16 181 SER A C 1
ATOM 1406 O O . SER A 1 181 ? 23.080 -0.648 3.084 1.00 54.16 181 SER A O 1
ATOM 1408 N N . ASP A 1 182 ? 24.878 0.717 3.178 1.00 58.41 182 ASP A N 1
ATOM 1409 C CA . ASP A 1 182 ? 24.129 1.973 3.256 1.00 58.41 182 ASP A CA 1
ATOM 1410 C C . ASP A 1 182 ? 23.162 2.098 2.052 1.00 58.41 182 ASP A C 1
ATOM 1412 O O . ASP A 1 182 ? 23.603 2.038 0.897 1.00 58.41 182 ASP A O 1
ATOM 1416 N N . PRO A 1 183 ? 21.845 2.289 2.274 1.00 64.69 183 PRO A N 1
ATOM 1417 C CA . PRO A 1 183 ? 20.875 2.539 1.205 1.00 64.69 183 PRO A CA 1
ATOM 1418 C C . PRO A 1 183 ? 21.275 3.677 0.247 1.00 64.69 183 PRO A C 1
ATOM 1420 O O . PRO A 1 183 ? 20.888 3.671 -0.930 1.00 64.69 183 PRO A O 1
ATOM 1423 N N . ALA A 1 184 ? 22.054 4.655 0.724 1.00 68.69 184 ALA A N 1
ATOM 1424 C CA . ALA A 1 184 ? 22.581 5.739 -0.099 1.00 68.69 184 ALA A CA 1
ATOM 1425 C C . ALA A 1 184 ? 23.626 5.254 -1.118 1.00 68.69 184 ALA A C 1
ATOM 1427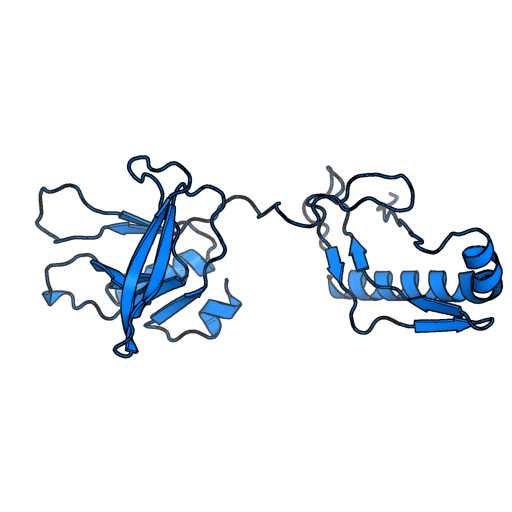 O O . ALA A 1 184 ? 23.627 5.719 -2.263 1.00 68.69 184 ALA A O 1
ATOM 1428 N N . ASP A 1 185 ? 24.474 4.294 -0.748 1.00 71.00 185 ASP A N 1
ATOM 1429 C CA . ASP A 1 185 ? 25.498 3.743 -1.638 1.00 71.00 185 ASP A CA 1
ATOM 1430 C C . ASP A 1 185 ? 24.873 2.896 -2.749 1.00 71.00 185 ASP A C 1
ATOM 1432 O O . ASP A 1 185 ? 25.221 3.063 -3.922 1.00 71.00 185 ASP A O 1
ATOM 1436 N N . HIS A 1 186 ? 23.860 2.090 -2.418 1.00 75.38 186 HIS A N 1
ATOM 1437 C CA . HIS A 1 186 ? 23.061 1.361 -3.413 1.00 75.38 186 HIS A CA 1
ATOM 1438 C C . HIS A 1 186 ? 22.366 2.285 -4.403 1.00 75.38 186 HIS A C 1
ATOM 1440 O O . HIS A 1 186 ? 22.362 2.025 -5.608 1.00 75.38 186 HIS A O 1
ATOM 1446 N N . SER A 1 187 ? 21.818 3.398 -3.914 1.00 81.81 187 SER A N 1
ATOM 1447 C CA . SER A 1 187 ? 21.157 4.392 -4.763 1.00 81.81 187 SER A CA 1
ATOM 1448 C C . SER A 1 187 ? 22.141 5.019 -5.758 1.00 81.81 187 SER A C 1
ATOM 1450 O O . SER A 1 187 ? 21.851 5.093 -6.954 1.00 81.81 187 SER A O 1
ATOM 1452 N N . ARG A 1 188 ? 23.340 5.401 -5.294 1.00 85.31 188 ARG A N 1
ATOM 1453 C CA . ARG A 1 188 ? 24.395 5.984 -6.142 1.00 85.31 188 ARG A CA 1
ATOM 1454 C C . ARG A 1 188 ? 24.937 4.989 -7.163 1.00 85.31 188 ARG A C 1
ATOM 1456 O O . ARG A 1 188 ? 25.147 5.351 -8.321 1.00 85.31 188 ARG A O 1
ATOM 1463 N N . LEU A 1 189 ? 25.170 3.743 -6.752 1.00 87.31 189 LEU A N 1
ATOM 1464 C CA . LEU A 1 189 ? 25.622 2.686 -7.654 1.00 87.31 189 LEU A CA 1
ATOM 1465 C C . LEU A 1 189 ? 24.586 2.431 -8.753 1.00 87.31 189 LEU A C 1
ATOM 1467 O O . LEU A 1 189 ? 24.936 2.425 -9.932 1.00 87.31 189 LEU A O 1
ATOM 1471 N N . THR A 1 190 ? 23.314 2.304 -8.373 1.00 89.19 190 THR A N 1
ATOM 1472 C CA . THR A 1 190 ? 22.204 2.092 -9.312 1.00 89.19 190 THR A CA 1
ATOM 1473 C C . THR A 1 190 ? 22.123 3.222 -10.341 1.00 89.19 190 THR A C 1
ATOM 1475 O O . THR A 1 190 ? 22.016 2.960 -11.540 1.00 89.19 190 THR A O 1
ATOM 1478 N N . GLU A 1 191 ? 22.242 4.479 -9.905 1.00 90.31 191 GLU A N 1
ATOM 1479 C CA . GLU A 1 191 ? 22.226 5.639 -10.802 1.00 90.31 191 GLU A CA 1
ATOM 1480 C C . GLU A 1 191 ? 23.416 5.642 -11.776 1.00 90.31 191 GLU A C 1
ATOM 1482 O O . GLU A 1 191 ? 23.241 5.866 -12.978 1.00 90.31 191 GLU A O 1
ATOM 1487 N N . ASN A 1 192 ? 24.623 5.335 -11.291 1.00 92.00 192 ASN A N 1
ATOM 1488 C CA . ASN A 1 192 ? 25.821 5.251 -12.129 1.00 92.00 192 ASN A CA 1
ATOM 1489 C C . ASN A 1 192 ? 25.710 4.145 -13.185 1.00 92.00 192 ASN A C 1
ATOM 1491 O O . ASN A 1 192 ? 26.037 4.372 -14.353 1.00 92.00 192 ASN A O 1
ATOM 1495 N N . VAL A 1 193 ? 25.214 2.969 -12.792 1.00 93.75 193 VAL A N 1
ATOM 1496 C CA . VAL A 1 193 ? 24.976 1.837 -13.695 1.00 93.75 193 VAL A CA 1
ATOM 1497 C C . VAL A 1 193 ? 23.948 2.211 -14.764 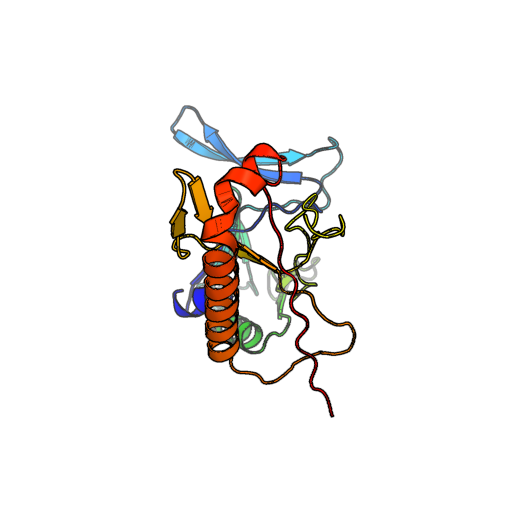1.00 93.75 193 VAL A C 1
ATOM 1499 O O . VAL A 1 193 ? 24.206 2.032 -15.956 1.00 93.75 193 VAL A O 1
ATOM 1502 N N . ALA A 1 194 ? 22.811 2.790 -14.367 1.00 93.69 194 ALA A N 1
ATOM 1503 C CA . ALA A 1 194 ? 21.766 3.220 -15.295 1.00 93.69 194 ALA A CA 1
ATOM 1504 C C . ALA A 1 194 ? 22.279 4.263 -16.301 1.00 93.69 194 ALA A C 1
ATOM 1506 O O . ALA A 1 194 ? 22.013 4.158 -17.503 1.00 93.69 194 ALA A O 1
ATOM 1507 N N . LYS A 1 195 ? 23.063 5.242 -15.832 1.00 94.00 195 LYS A N 1
ATOM 1508 C CA . LYS A 1 195 ? 23.708 6.251 -16.680 1.00 94.00 195 LYS A CA 1
ATOM 1509 C C . LYS A 1 195 ? 24.676 5.624 -17.679 1.00 94.00 195 LYS A C 1
ATOM 1511 O O . LYS A 1 195 ? 24.600 5.939 -18.867 1.00 94.00 195 LYS A O 1
ATOM 1516 N N . ALA A 1 196 ? 25.566 4.744 -17.222 1.00 95.62 196 ALA A N 1
ATOM 1517 C CA . ALA A 1 196 ? 26.536 4.073 -18.082 1.00 95.62 196 ALA A CA 1
ATOM 1518 C C . ALA A 1 196 ? 25.840 3.248 -19.175 1.00 95.62 196 ALA A C 1
ATOM 1520 O O . ALA A 1 196 ? 26.181 3.375 -20.350 1.00 95.62 196 ALA A O 1
ATOM 1521 N N . PHE A 1 197 ? 24.810 2.484 -18.804 1.00 95.88 197 PHE A N 1
ATOM 1522 C CA . PHE A 1 197 ? 24.003 1.704 -19.740 1.00 95.88 197 PHE A CA 1
ATOM 1523 C C . PHE A 1 197 ? 23.339 2.584 -20.803 1.00 95.88 197 PHE A C 1
ATOM 1525 O O . PHE A 1 197 ? 23.470 2.327 -21.998 1.00 95.88 197 PHE A O 1
ATOM 1532 N N . CYS A 1 198 ? 22.675 3.667 -20.391 1.00 95.44 198 CYS A N 1
ATOM 1533 C CA . CYS A 1 198 ? 22.007 4.557 -21.335 1.00 95.44 198 CYS A CA 1
ATOM 1534 C C . CYS A 1 198 ? 22.994 5.222 -22.304 1.00 95.44 198 CYS A C 1
ATOM 1536 O O . CYS A 1 198 ? 22.743 5.254 -23.508 1.00 95.44 198 CYS A O 1
ATOM 1538 N N . LEU A 1 199 ? 24.125 5.724 -21.793 1.00 95.69 199 LEU A N 1
ATOM 1539 C CA . LEU A 1 199 ? 25.157 6.361 -22.612 1.00 95.69 199 LEU A CA 1
ATOM 1540 C C . LEU A 1 199 ? 25.800 5.380 -23.597 1.00 95.69 199 LEU A C 1
ATOM 1542 O O . LEU A 1 199 ? 26.021 5.749 -24.749 1.00 95.69 199 LEU A O 1
ATOM 1546 N N . ALA A 1 200 ? 26.045 4.135 -23.180 1.00 97.19 200 ALA A N 1
ATOM 1547 C CA . ALA A 1 200 ? 26.577 3.092 -24.053 1.00 97.19 200 ALA A CA 1
ATOM 1548 C C . ALA A 1 200 ? 25.616 2.747 -25.205 1.00 97.19 200 ALA A C 1
ATOM 1550 O O . ALA A 1 200 ? 26.060 2.462 -26.314 1.00 97.19 200 ALA A O 1
ATOM 1551 N N . LEU A 1 201 ? 24.301 2.819 -24.975 1.00 96.81 201 LEU A N 1
ATOM 1552 C CA . LEU A 1 201 ? 23.293 2.518 -25.995 1.00 96.81 201 LEU A CA 1
ATOM 1553 C C . LEU A 1 201 ? 22.915 3.708 -26.885 1.00 96.81 201 LEU A C 1
ATOM 1555 O O . LEU A 1 201 ? 22.340 3.493 -27.953 1.00 96.81 201 LEU A O 1
ATOM 1559 N N . CYS A 1 202 ? 23.251 4.946 -26.505 1.00 96.69 202 CYS A N 1
ATOM 1560 C CA . CYS A 1 202 ? 22.953 6.155 -27.284 1.00 96.69 202 CYS A CA 1
ATOM 1561 C C . CYS A 1 202 ? 23.299 6.040 -28.786 1.00 96.69 202 CYS A C 1
ATOM 1563 O O . CYS A 1 202 ? 22.431 6.342 -29.613 1.00 96.69 202 CYS A O 1
ATOM 1565 N N . PRO A 1 203 ? 24.495 5.563 -29.190 1.00 97.25 203 PRO A N 1
ATOM 1566 C CA . PRO A 1 203 ? 24.836 5.418 -30.608 1.00 97.25 203 PRO A CA 1
ATOM 1567 C C . PRO A 1 203 ? 23.936 4.427 -31.365 1.00 97.25 203 PRO A C 1
ATOM 1569 O O . PRO A 1 203 ? 23.791 4.525 -32.582 1.00 97.25 203 PRO A O 1
ATOM 1572 N N . HIS A 1 204 ? 23.295 3.498 -30.651 1.00 97.06 204 HIS A N 1
ATOM 1573 C CA . HIS A 1 204 ? 22.566 2.361 -31.211 1.00 97.06 204 HIS A CA 1
ATOM 1574 C C . HIS A 1 204 ? 21.038 2.498 -31.129 1.00 97.06 204 HIS A C 1
ATOM 1576 O O . HIS A 1 204 ? 20.327 1.661 -31.679 1.00 97.06 204 HIS A O 1
ATOM 1582 N N . LEU A 1 205 ? 20.500 3.558 -30.510 1.00 96.94 205 LEU A N 1
ATOM 1583 C CA . LEU A 1 205 ? 19.055 3.679 -30.242 1.00 96.94 205 LEU A CA 1
ATOM 1584 C C . LEU A 1 205 ? 18.170 3.595 -31.491 1.00 96.94 205 LEU A C 1
ATOM 1586 O O . LEU A 1 205 ? 17.043 3.107 -31.417 1.00 96.94 205 LEU A O 1
ATOM 1590 N N . LYS A 1 206 ? 18.652 4.095 -32.636 1.00 96.94 206 LYS A N 1
ATOM 1591 C CA . LYS A 1 206 ? 17.907 4.005 -33.898 1.00 96.94 206 LYS A CA 1
ATOM 1592 C C . LYS A 1 206 ? 17.768 2.546 -34.345 1.00 96.94 206 LYS A C 1
ATOM 1594 O O . LYS A 1 206 ? 16.644 2.124 -34.589 1.00 96.94 206 LYS A O 1
ATOM 1599 N N . LEU A 1 207 ? 18.875 1.799 -34.354 1.00 97.25 207 LEU A N 1
ATOM 1600 C CA . LEU A 1 207 ? 18.913 0.384 -34.736 1.00 97.25 207 LEU A CA 1
ATOM 1601 C C . LEU A 1 207 ? 18.097 -0.479 -33.771 1.00 97.25 207 LEU A C 1
ATOM 1603 O O . LEU A 1 207 ? 17.265 -1.257 -34.215 1.00 97.25 207 LEU A O 1
ATOM 1607 N N . LEU A 1 208 ? 18.260 -0.274 -32.457 1.00 96.88 208 LEU A N 1
ATOM 1608 C CA . LEU A 1 208 ? 17.487 -0.990 -31.435 1.00 96.88 208 LEU A CA 1
ATOM 1609 C C . LEU A 1 208 ? 15.979 -0.829 -31.657 1.00 96.88 208 LEU A C 1
ATOM 1611 O O . LEU A 1 208 ? 15.227 -1.795 -31.594 1.00 96.88 208 LEU A O 1
ATOM 1615 N N . LYS A 1 209 ? 15.525 0.393 -31.961 1.00 96.00 209 LYS A N 1
ATOM 1616 C CA . LYS A 1 209 ? 14.107 0.645 -32.224 1.00 96.00 209 LYS A CA 1
ATOM 1617 C C . LYS A 1 209 ? 13.630 0.058 -33.553 1.00 96.00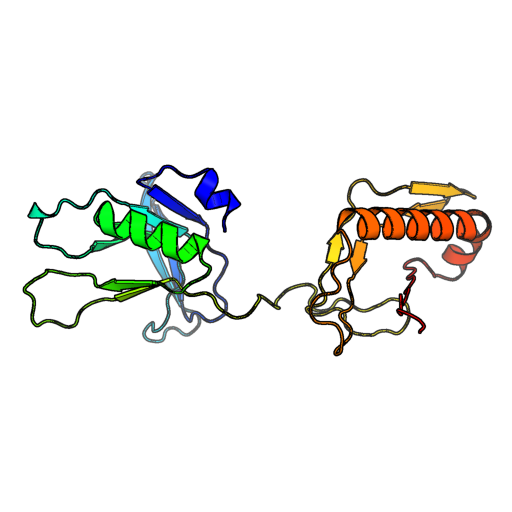 209 LYS A C 1
ATOM 1619 O O . LYS A 1 209 ? 12.489 -0.387 -33.619 1.00 96.00 209 LYS A O 1
ATOM 1624 N N . GLU A 1 210 ? 14.455 0.099 -34.595 1.00 96.31 210 GLU A N 1
ATOM 1625 C CA . GLU A 1 210 ? 14.138 -0.494 -35.902 1.00 96.31 210 GLU A CA 1
ATOM 1626 C C . GLU A 1 210 ? 14.015 -2.022 -35.820 1.00 96.31 210 GLU A C 1
ATOM 1628 O O . GLU A 1 210 ? 13.160 -2.585 -36.495 1.00 96.31 210 GLU A O 1
ATOM 1633 N N . ASP A 1 211 ? 14.762 -2.659 -34.916 1.00 96.38 211 ASP A N 1
ATOM 1634 C CA . ASP A 1 211 ? 1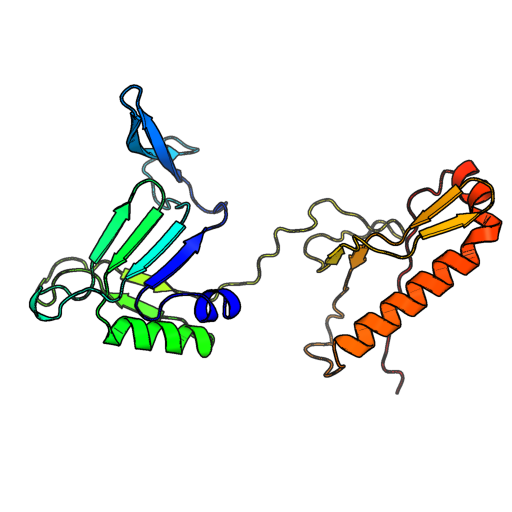4.669 -4.094 -34.610 1.00 96.38 211 ASP A CA 1
ATOM 1635 C C . ASP A 1 211 ? 13.577 -4.436 -33.569 1.00 96.38 211 ASP A C 1
ATOM 1637 O O . ASP A 1 211 ? 13.463 -5.561 -33.094 1.00 96.38 211 ASP A O 1
ATOM 1641 N N . GLY A 1 212 ? 12.757 -3.457 -33.164 1.00 95.56 212 GLY A N 1
ATOM 1642 C CA . GLY A 1 212 ? 11.654 -3.662 -32.217 1.00 95.56 212 GLY A CA 1
ATOM 1643 C C . GLY A 1 212 ? 12.062 -3.779 -30.741 1.00 95.56 212 GLY A C 1
ATOM 1644 O O . GLY A 1 212 ? 11.198 -3.964 -29.882 1.00 95.56 212 GLY A O 1
ATOM 1645 N N . MET A 1 213 ? 13.341 -3.598 -30.399 1.00 95.81 213 MET A N 1
ATOM 1646 C CA . MET A 1 213 ? 13.840 -3.602 -29.019 1.00 95.81 213 MET A CA 1
ATOM 1647 C C . MET A 1 213 ? 13.524 -2.279 -28.303 1.00 95.81 213 MET A C 1
ATOM 1649 O O . MET A 1 213 ? 14.378 -1.410 -28.119 1.00 95.81 213 MET A O 1
ATOM 1653 N N . THR A 1 214 ? 12.265 -2.101 -27.896 1.00 94.44 214 THR A N 1
ATOM 1654 C CA . THR A 1 214 ? 11.792 -0.869 -27.235 1.00 94.44 214 THR A CA 1
ATOM 1655 C C . THR A 1 214 ? 11.752 -0.948 -25.712 1.00 94.44 214 THR A C 1
ATOM 1657 O O . THR A 1 214 ? 11.712 0.091 -25.054 1.00 94.44 214 THR A O 1
ATOM 1660 N N . ARG A 1 215 ? 11.753 -2.160 -25.142 1.00 95.12 215 ARG A N 1
ATOM 1661 C CA . ARG A 1 215 ? 11.843 -2.399 -23.696 1.00 95.12 215 ARG A CA 1
ATOM 1662 C C . ARG A 1 215 ? 13.130 -3.162 -23.418 1.00 95.12 215 ARG A C 1
ATOM 1664 O O . ARG A 1 215 ? 13.242 -4.334 -23.750 1.00 95.12 215 ARG A O 1
ATOM 1671 N N . LEU A 1 216 ? 14.090 -2.468 -22.826 1.00 96.19 216 LEU A N 1
ATOM 1672 C CA . LEU A 1 216 ? 15.422 -2.987 -22.535 1.00 96.19 216 LEU A CA 1
ATOM 1673 C C . LEU A 1 216 ? 15.525 -3.289 -21.040 1.00 96.19 216 LEU A C 1
ATOM 1675 O O . LEU A 1 216 ? 14.871 -2.634 -20.227 1.00 96.19 216 LEU A O 1
ATOM 1679 N N . GLY A 1 217 ? 16.347 -4.267 -20.679 1.00 95.94 217 GLY A N 1
ATOM 1680 C CA . GLY A 1 217 ? 16.649 -4.582 -19.289 1.00 95.94 217 GLY A CA 1
ATOM 1681 C C . GLY A 1 217 ? 18.142 -4.760 -19.084 1.00 95.94 217 GLY A C 1
ATOM 1682 O O . GLY A 1 217 ? 18.838 -5.268 -19.959 1.00 95.94 217 GLY A O 1
ATOM 1683 N N . LEU A 1 218 ? 18.608 -4.363 -17.905 1.00 96.25 218 LEU A N 1
ATOM 1684 C CA . LEU A 1 218 ? 19.938 -4.663 -17.402 1.00 96.25 218 LEU A CA 1
ATOM 1685 C C . LEU A 1 218 ? 19.769 -5.323 -16.035 1.00 96.25 218 LEU A C 1
ATOM 1687 O O . LEU A 1 218 ? 19.062 -4.791 -15.181 1.00 96.25 218 LEU A O 1
ATOM 1691 N N . ARG A 1 219 ? 20.402 -6.481 -15.840 1.00 95.00 219 ARG A N 1
ATOM 1692 C CA . ARG A 1 219 ? 20.479 -7.154 -14.542 1.00 95.00 219 ARG A CA 1
ATOM 1693 C C . ARG A 1 219 ? 21.928 -7.127 -14.091 1.00 95.00 219 ARG A C 1
ATOM 1695 O O . ARG A 1 219 ? 22.807 -7.517 -14.853 1.00 95.00 219 ARG A O 1
ATOM 1702 N N . VAL A 1 220 ? 22.149 -6.656 -12.872 1.00 92.00 220 VAL A N 1
ATOM 1703 C CA . VAL A 1 220 ? 23.461 -6.639 -12.231 1.00 92.00 220 VAL A CA 1
ATOM 1704 C C . VAL A 1 220 ? 23.366 -7.514 -10.996 1.00 92.00 220 VAL A C 1
ATOM 1706 O O . VAL A 1 220 ? 22.455 -7.336 -10.192 1.00 92.00 220 VAL A O 1
ATOM 1709 N N . THR A 1 221 ? 24.291 -8.455 -10.874 1.00 88.69 221 THR A N 1
ATOM 1710 C CA . THR A 1 221 ? 24.480 -9.245 -9.662 1.00 88.69 221 THR A CA 1
ATOM 1711 C C . THR A 1 221 ? 25.728 -8.711 -8.987 1.00 88.69 221 THR A C 1
ATOM 1713 O O . THR A 1 221 ? 26.790 -8.662 -9.605 1.00 88.69 221 THR A O 1
ATOM 1716 N N . LEU A 1 222 ? 25.569 -8.245 -7.755 1.00 80.19 222 LEU A N 1
ATOM 1717 C CA . LEU A 1 222 ? 26.668 -7.819 -6.905 1.00 80.19 222 LEU A CA 1
ATOM 1718 C C . LEU A 1 222 ? 26.877 -8.951 -5.916 1.00 80.19 222 LEU A C 1
ATOM 1720 O O . LEU A 1 222 ? 26.138 -9.050 -4.941 1.00 80.19 222 LEU A O 1
ATOM 1724 N N . ASP A 1 223 ? 27.815 -9.834 -6.224 1.00 75.81 223 ASP A N 1
ATOM 1725 C CA . ASP A 1 223 ? 28.262 -10.802 -5.239 1.00 75.81 223 ASP A CA 1
ATOM 1726 C C . ASP A 1 223 ? 29.421 -10.197 -4.450 1.00 75.81 223 ASP A C 1
ATOM 1728 O O . ASP A 1 223 ? 30.232 -9.429 -4.983 1.00 75.81 223 ASP A O 1
ATOM 1732 N N . SER A 1 224 ? 29.488 -10.522 -3.168 1.00 61.22 224 SER A N 1
ATOM 1733 C CA . SER A 1 224 ? 30.720 -10.346 -2.415 1.00 61.22 224 SER A CA 1
ATOM 1734 C C . SER A 1 224 ? 31.653 -11.477 -2.832 1.00 61.22 224 SER A C 1
ATOM 1736 O O . SER A 1 224 ? 31.673 -12.527 -2.197 1.00 61.22 224 SER A O 1
ATOM 1738 N N . ASP A 1 225 ? 32.392 -11.293 -3.924 1.00 59.91 225 ASP A N 1
ATOM 1739 C CA . ASP A 1 225 ? 33.472 -12.216 -4.267 1.00 59.91 225 ASP A CA 1
ATOM 1740 C C . ASP A 1 225 ? 34.551 -12.154 -3.163 1.00 59.91 225 ASP A C 1
ATOM 1742 O O . ASP A 1 225 ? 35.294 -11.178 -3.103 1.00 59.91 225 ASP A O 1
ATOM 1746 N N . GLN A 1 226 ? 34.598 -13.209 -2.329 1.00 40.00 226 GLN A N 1
ATOM 1747 C CA . GLN A 1 226 ? 35.671 -13.671 -1.414 1.00 40.00 226 GLN A CA 1
ATOM 1748 C C . GLN A 1 226 ? 36.259 -12.715 -0.359 1.00 40.00 226 GLN A C 1
ATOM 1750 O O . GLN A 1 226 ? 36.926 -11.716 -0.703 1.00 40.00 226 GLN A O 1
#

Secondary structure (DSSP, 8-state):
-HHHHHHS-TTEEEEEPPP-TT-SEEEEEEE-TTS-EEEEEEESSSSPPS-EE-SEEEEE----GGGSEEEEEEEETTEEEEE--HHHHHHHHHHHHTT--EEEEEEETT--S--EEEEE--------SSTT-B-TTT--B-TT--EEE-SS--EEEETTEEEE--EEE-PPPTT-S-----HHHHHHHHHHHHHHHHHHHGGGHHHHHHTT--S-----------

Foldseek 3Di:
DVVQVVVDDLQKRKDFDDDDPVFQKFWAWDQDPVRDIDIDMDGPPPDPGDGYHAGMEMEGQPDDPVPQWQKDWDDDRRYIYIYHHSVLSVVVSVCVVVQHKDKGWTDGPPDPDDTDMDIDHDDDDPQQPQPPPADPPPRDRCRSFDKDFDPPFDWDAAPNDIDTDTMDTDDDDPPDDDDPDDPVVVVVVVNVVSVVVRVVCRVPRVVCVVVVVPDDDDDDDDDPDD

InterPro domains:
  IPR022557 Smad anchor for receptor activation-like, C-terminal [PF11979] (1-226)
  IPR022557 Smad anchor for receptor activation-like, C-terminal [SM01421] (1-226)

Mean predicted aligned error: 7.91 Å

Sequence (226 aa):
MMKAMNKSNEHVLAGGACFNHMADSHLVCVQNDDGNYQTQAISIHKQPRKVTGASFFVFSGALKTSSGYLAKSSIVEDGVMVQITAETMDSLRQSIREMKDFTITCGKADAEETQEHVYVQWVDDDKNFNKGVFSPIDGKSMDSVTSVKIFHGSEYKASGKIIRWTEVFFLESEEQQSSLSDPADHSRLTENVAKAFCLALCPHLKLLKEDGMTRLGLRVTLDSDQ

pLDDT: mean 89.47, std 11.96, range [40.0, 98.25]

Organism: NCBI:txid247094